Protein AF-0000000076641136 (afdb_homodimer)

Nearest PDB structures (foldseek):
  7by2-assembly1_B-2  TM=8.892E-01  e=2.684E-08  Klebsiella pneumoniae
  3zvk-assembly1_D  TM=8.674E-01  e=1.032E-07  Rickettsia felis
  5sv2-assembly1_A-2  TM=7.749E-01  e=9.131E-07  Mycobacterium tuberculosis H37Rv
  2fe1-assembly1_A-2  TM=7.817E-01  e=3.510E-06  Pyrobaculum aerophilum str. IM2
  5h4g-assembly1_B  TM=7.594E-01  e=4.563E-05  Pyrococcus horikoshii OT3

Foldseek 3Di:
DAAEAEEALQLVVCVLVPPPVSVVVCPSYAYEYEVLSVCVLLVDPPQDPVNNVVSVVVVVRHHYDYQDPQLVVQLVVQVVVAVDDSSVSSSQSVQQVVVHEYEHQDCSCVPGPRGRYDHDDD/DAAEEEEALQLVVCVLVPPPVSVVVCPSYAYEYEVLSVCVLQVDPPQDPVNNVVSVVVVVSHHYDYQDPQLVVQLVVQVVVAVDDSSVSSSQSSQQVVVHEYEHQDCSCVPGPRGRYHHDDD

pLDDT: mean 95.2, std 6.67, range [52.09, 98.94]

Organism: NCBI:txid1194090

Radius of gyration: 18.69 Å; Cα contacts (8 Å, |Δi|>4): 415; chains: 2; bounding box: 28×61×46 Å

Sequence (244 aa):
MSGNILADTSLLVNFFNGVEIANKVMEGQHIWVSCITEIELLSYSNLSEDEEKLIQSFLDKCSIVELSPAIRKVAIDIRKTQNLKVPDSIIAATSEHIGFPLVTMDSDFEKLPDIDLILLEYMSGNILADTSLLVNFFNGVEIANKVMEGQHIWVSCITEIELLSYSNLSEDEEKLIQSFLDKCSIVELSPAIRKVAIDIRKTQNLKVPDSIIAATSEHIGFPLVTMDSDFEKLPDIDLILLEY

InterPro domains:
  IPR002716 PIN domain [PF01850] (5-113)
  IPR029060 PIN-like domain superfamily [SSF88723] (3-120)
  IPR050556 Type II toxin-antitoxin system RNase [PTHR33653] (5-119)

Secondary structure (DSSP, 8-state):
--EEEEEPHHHHHHHHTT-HHHHHHHTTEEEEEEHHHHHHHHT-TT--HHHHHHHHHHHTTSEEEP--HHHHHHHHHHHHHS---HHHHHHHHHHHHHT--EEES-GGGGG-TTS-EEEPP-/--EEEEEPHHHHHHHHTT-HHHHHHHTTEEEEEEHHHHHHHHT-TT--HHHHHHHHHHHTTSEEEP--HHHHHHHHHHHHHS---HHHHHHHHHHHHHT--EEES-GGGGG-TTS-EEEPP-

Solvent-accessible surface area (backbone atoms only — not comparable to full-atom values): 13296 Å² total; per-residue (Å²): 128,75,42,63,32,27,48,35,54,57,28,52,54,36,34,77,70,63,37,62,71,44,47,58,72,46,59,69,39,47,48,28,31,38,50,63,37,51,38,56,65,71,16,45,71,85,61,46,74,68,53,48,50,51,51,48,56,53,54,71,74,35,48,71,42,74,80,40,74,70,31,45,54,44,14,23,57,45,26,46,76,35,100,53,54,70,69,58,21,42,47,52,19,44,21,48,70,75,69,29,37,32,34,29,55,55,76,84,58,72,80,54,79,88,47,56,72,46,77,51,90,129,129,75,43,61,34,27,48,35,54,56,29,51,54,36,35,78,69,63,38,62,70,43,47,58,72,47,58,72,39,47,47,28,31,38,50,63,38,51,38,55,66,71,16,44,71,84,61,46,72,66,54,47,50,51,52,48,57,52,53,71,73,36,49,72,42,74,80,40,74,71,32,46,53,45,14,23,55,45,28,47,78,35,101,52,54,70,69,57,20,42,47,52,18,44,21,47,69,75,67,32,36,33,33,31,53,56,76,84,59,71,78,53,80,88,46,56,70,44,78,50,89,129

Structure (mmCIF, N/CA/C/O backbone):
data_AF-0000000076641136-model_v1
#
loop_
_entity.id
_entity.type
_entity.pdbx_description
1 polymer 'PIN domain-containing protein'
#
loop_
_atom_site.group_PDB
_atom_site.id
_atom_site.type_symbol
_atom_site.label_atom_id
_atom_site.label_alt_id
_atom_site.label_comp_id
_atom_site.label_asym_id
_atom_site.label_entity_id
_atom_site.label_seq_id
_atom_site.pdbx_PDB_ins_code
_atom_site.Cartn_x
_atom_site.Cartn_y
_atom_site.Cartn_z
_atom_site.occupancy
_atom_site.B_iso_or_equiv
_atom_site.auth_seq_id
_atom_site.auth_comp_id
_atom_site.auth_asym_id
_atom_site.auth_atom_id
_atom_site.pdbx_PDB_model_num
ATOM 1 N N . MET A 1 1 ? -10.617 -30.375 -8.273 1 52.53 1 MET A N 1
ATOM 2 C CA . MET A 1 1 ? -11.57 -29.297 -8.023 1 52.53 1 MET A CA 1
ATOM 3 C C . MET A 1 1 ? -10.875 -27.938 -8.039 1 52.53 1 MET A C 1
ATOM 5 O O . MET A 1 1 ? -9.773 -27.797 -7.5 1 52.53 1 MET A O 1
ATOM 9 N N . SER A 1 2 ? -11.281 -27.078 -8.922 1 71.12 2 SER A N 1
ATOM 10 C CA . SER A 1 2 ? -10.68 -25.766 -9.141 1 71.12 2 SER A CA 1
ATOM 11 C C . SER A 1 2 ? -10.805 -24.891 -7.898 1 71.12 2 SER A C 1
ATOM 13 O O . SER A 1 2 ? -11.859 -24.859 -7.266 1 71.12 2 SER A O 1
ATOM 15 N N . GLY A 1 3 ? -9.625 -24.75 -7.258 1 94.38 3 GLY A N 1
ATOM 16 C CA . GLY A 1 3 ? -9.641 -23.938 -6.047 1 94.38 3 GLY A CA 1
ATOM 17 C C . GLY A 1 3 ? -9.305 -22.484 -6.297 1 94.38 3 GLY A C 1
ATOM 18 O O . GLY A 1 3 ? -9.266 -22.031 -7.445 1 94.38 3 GLY A O 1
ATOM 19 N N . ASN A 1 4 ? -9.57 -21.688 -5.34 1 98.31 4 ASN A N 1
ATOM 20 C CA . ASN A 1 4 ? -9.203 -20.266 -5.328 1 98.31 4 ASN A CA 1
ATOM 21 C C . ASN A 1 4 ? -8.031 -20 -4.387 1 98.31 4 ASN A C 1
ATOM 23 O O . ASN A 1 4 ? -8 -20.516 -3.268 1 98.31 4 ASN A O 1
ATOM 27 N N . ILE A 1 5 ? -7.082 -19.234 -4.879 1 98.62 5 ILE A N 1
ATOM 28 C CA . ILE A 1 5 ? -6 -18.812 -3.996 1 98.62 5 ILE A CA 1
ATOM 29 C C . ILE A 1 5 ? -5.699 -17.328 -4.215 1 98.62 5 ILE A C 1
ATOM 31 O O . ILE A 1 5 ? -5.922 -16.812 -5.305 1 98.62 5 ILE A O 1
ATOM 35 N N . LEU A 1 6 ? -5.309 -16.703 -3.189 1 98.75 6 LEU A N 1
ATOM 36 C CA . LEU A 1 6 ? -4.699 -15.383 -3.316 1 98.75 6 LEU A CA 1
ATOM 37 C C . LEU A 1 6 ? -3.182 -15.492 -3.406 1 98.75 6 LEU A C 1
ATOM 39 O O . LEU A 1 6 ? -2.533 -15.969 -2.473 1 98.75 6 LEU A O 1
ATOM 43 N N . ALA A 1 7 ? -2.658 -15.07 -4.535 1 98.81 7 ALA A N 1
ATOM 44 C CA . ALA A 1 7 ? -1.221 -15.172 -4.77 1 98.81 7 ALA A CA 1
ATOM 45 C C . ALA A 1 7 ? -0.498 -13.906 -4.328 1 98.81 7 ALA A C 1
ATOM 47 O O . ALA A 1 7 ? -0.857 -12.805 -4.746 1 98.81 7 ALA A O 1
ATOM 48 N N . ASP A 1 8 ? 0.485 -14.086 -3.473 1 97.88 8 ASP A N 1
ATOM 49 C CA . ASP A 1 8 ? 1.325 -12.969 -3.066 1 97.88 8 ASP A CA 1
ATOM 50 C C . ASP A 1 8 ? 2.432 -12.711 -4.086 1 97.88 8 ASP A C 1
ATOM 52 O O . ASP A 1 8 ? 2.594 -13.477 -5.039 1 97.88 8 ASP A O 1
ATOM 56 N N . THR A 1 9 ? 3.111 -11.641 -3.883 1 98.25 9 THR A N 1
ATOM 57 C CA . THR A 1 9 ? 4.117 -11.227 -4.855 1 98.25 9 THR A CA 1
ATOM 58 C C . THR A 1 9 ? 5.238 -12.25 -4.949 1 98.25 9 THR A C 1
ATOM 60 O O . THR A 1 9 ? 5.672 -12.609 -6.047 1 98.25 9 THR A O 1
ATOM 63 N N . SER A 1 10 ? 5.684 -12.773 -3.811 1 97.75 10 SER A N 1
ATOM 64 C CA . SER A 1 10 ? 6.785 -13.727 -3.799 1 97.75 10 SER A CA 1
ATOM 65 C C . SER A 1 10 ? 6.445 -14.977 -4.602 1 97.75 10 SER A C 1
ATOM 67 O O . SER A 1 10 ? 7.297 -15.523 -5.309 1 97.75 10 SER A O 1
ATOM 69 N N . LEU A 1 11 ? 5.238 -15.422 -4.5 1 98.5 11 LEU A N 1
ATOM 70 C CA . LEU A 1 11 ? 4.812 -16.578 -5.277 1 98.5 11 LEU A CA 1
ATOM 71 C C . LEU A 1 11 ? 4.871 -16.281 -6.773 1 98.5 11 LEU A C 1
ATOM 73 O O . LEU A 1 11 ? 5.406 -17.078 -7.547 1 98.5 11 LEU A O 1
ATOM 77 N N . LEU A 1 12 ? 4.336 -15.18 -7.176 1 98.62 12 LEU A N 1
ATOM 78 C CA . LEU A 1 12 ? 4.203 -14.859 -8.594 1 98.62 12 LEU A CA 1
ATOM 79 C C . LEU A 1 12 ? 5.566 -14.586 -9.219 1 98.62 12 LEU A C 1
ATOM 81 O O . LEU A 1 12 ? 5.805 -14.938 -10.375 1 98.62 12 LEU A O 1
ATOM 85 N N . VAL A 1 13 ? 6.445 -13.93 -8.508 1 97.31 13 VAL A N 1
ATOM 86 C CA . VAL A 1 13 ? 7.805 -13.703 -8.992 1 97.31 13 VAL A CA 1
ATOM 87 C C . VAL A 1 13 ? 8.484 -15.047 -9.266 1 97.31 13 VAL A C 1
ATOM 89 O O . VAL A 1 13 ? 9.078 -15.242 -10.328 1 97.31 13 VAL A O 1
ATOM 92 N N . ASN A 1 14 ? 8.359 -15.93 -8.305 1 97.69 14 ASN A N 1
ATOM 93 C CA . ASN A 1 14 ? 8.969 -17.25 -8.477 1 97.69 14 ASN A CA 1
ATOM 94 C C . ASN A 1 14 ? 8.281 -18.031 -9.586 1 97.69 14 ASN A C 1
ATOM 96 O O . ASN A 1 14 ? 8.938 -18.812 -10.297 1 97.69 14 ASN A O 1
ATOM 100 N N . PHE A 1 15 ? 7.004 -17.875 -9.719 1 98.12 15 PHE A N 1
ATOM 101 C CA . PHE A 1 15 ? 6.273 -18.484 -10.828 1 98.12 15 PHE A CA 1
ATOM 102 C C . PHE A 1 15 ? 6.848 -18.031 -12.164 1 98.12 15 PHE A C 1
ATOM 104 O O . PHE A 1 15 ? 7.168 -18.859 -13.023 1 98.12 15 PHE A O 1
ATOM 111 N N . PHE A 1 16 ? 7.066 -16.734 -12.375 1 97.19 16 PHE A N 1
ATOM 112 C CA . PHE A 1 16 ? 7.574 -16.188 -13.625 1 97.19 16 PHE A CA 1
ATOM 113 C C . PHE A 1 16 ? 9.023 -16.594 -13.852 1 97.19 16 PHE A C 1
ATOM 115 O O . PHE A 1 16 ? 9.484 -16.672 -14.984 1 97.19 16 PHE A O 1
ATOM 122 N N . ASN A 1 17 ? 9.711 -16.906 -12.734 1 95.75 17 ASN A N 1
ATOM 123 C CA . ASN A 1 17 ? 11.102 -17.344 -12.836 1 95.75 17 ASN A CA 1
ATOM 124 C C . ASN A 1 17 ? 11.195 -18.844 -13.062 1 95.75 17 ASN A C 1
ATOM 126 O O . ASN A 1 17 ? 12.297 -19.406 -13.109 1 95.75 17 ASN A O 1
ATOM 130 N N . GLY A 1 18 ? 10.102 -19.531 -13.047 1 96.31 18 GLY A N 1
ATOM 131 C CA . GLY A 1 18 ? 10.078 -20.938 -13.422 1 96.31 18 GLY A CA 1
ATOM 132 C C . GLY A 1 18 ? 10.312 -21.875 -12.258 1 96.31 18 GLY A C 1
ATOM 133 O O . GLY A 1 18 ? 10.695 -23.031 -12.445 1 96.31 18 GLY A O 1
ATOM 134 N N . VAL A 1 19 ? 10.086 -21.344 -11.102 1 97.31 19 VAL A N 1
ATOM 135 C CA . VAL A 1 19 ? 10.273 -22.203 -9.938 1 97.31 19 VAL A CA 1
ATOM 136 C C . VAL A 1 19 ? 9.172 -23.25 -9.891 1 97.31 19 VAL A C 1
ATOM 138 O O . VAL A 1 19 ? 7.984 -22.922 -9.859 1 97.31 19 VAL A O 1
ATOM 141 N N . GLU A 1 20 ? 9.516 -24.484 -9.742 1 97.38 20 GLU A N 1
ATOM 142 C CA . GLU A 1 20 ? 8.602 -25.609 -9.93 1 97.38 20 GLU A CA 1
ATOM 143 C C . GLU A 1 20 ? 7.5 -25.609 -8.875 1 97.38 20 GLU A C 1
ATOM 145 O O . GLU A 1 20 ? 6.328 -25.812 -9.203 1 97.38 20 GLU A O 1
ATOM 150 N N . ILE A 1 21 ? 7.863 -25.406 -7.648 1 97.88 21 ILE A N 1
ATOM 151 C CA . ILE A 1 21 ? 6.879 -25.484 -6.574 1 97.88 21 ILE A CA 1
ATOM 152 C C . ILE A 1 21 ? 5.844 -24.375 -6.738 1 97.88 21 ILE A C 1
ATOM 154 O O . ILE A 1 21 ? 4.672 -24.562 -6.402 1 97.88 21 ILE A O 1
ATOM 158 N N . ALA A 1 22 ? 6.219 -23.203 -7.238 1 98.12 22 ALA A N 1
ATOM 159 C CA . ALA A 1 22 ? 5.285 -22.109 -7.512 1 98.12 22 ALA A CA 1
ATOM 160 C C . ALA A 1 22 ? 4.309 -22.484 -8.617 1 98.12 22 ALA A C 1
ATOM 162 O O . ALA A 1 22 ? 3.107 -22.234 -8.516 1 98.12 22 ALA A O 1
ATOM 163 N N . ASN A 1 23 ? 4.832 -23.141 -9.656 1 97.25 23 ASN A N 1
ATOM 164 C CA . ASN A 1 23 ? 3.986 -23.594 -10.75 1 97.25 23 ASN A CA 1
ATOM 165 C C . ASN A 1 23 ? 2.971 -24.641 -10.289 1 97.25 23 ASN A C 1
ATOM 167 O O . ASN A 1 23 ? 1.787 -24.547 -10.625 1 97.25 23 ASN A O 1
ATOM 171 N N . LYS A 1 24 ? 3.439 -25.516 -9.516 1 97.19 24 LYS A N 1
ATOM 172 C CA . LYS A 1 24 ? 2.625 -26.656 -9.086 1 97.19 24 LYS A CA 1
ATOM 173 C C . LYS A 1 24 ? 1.45 -26.188 -8.227 1 97.19 24 LYS A C 1
ATOM 175 O O . LYS A 1 24 ? 0.32 -26.641 -8.422 1 97.19 24 LYS A O 1
ATOM 180 N N . VAL A 1 25 ? 1.703 -25.266 -7.312 1 97.38 25 VAL A N 1
ATOM 181 C CA . VAL A 1 25 ? 0.669 -24.859 -6.367 1 97.38 25 VAL A CA 1
ATOM 182 C C . VAL A 1 25 ? -0.415 -24.062 -7.09 1 97.38 25 VAL A C 1
ATOM 184 O O . VAL A 1 25 ? -1.56 -24.016 -6.637 1 97.38 25 VAL A O 1
ATOM 187 N N . MET A 1 26 ? -0.064 -23.516 -8.188 1 97.31 26 MET A N 1
ATOM 188 C CA . MET A 1 26 ? -1.008 -22.672 -8.906 1 97.31 26 MET A CA 1
ATOM 189 C C . MET A 1 26 ? -1.795 -23.469 -9.93 1 97.31 26 MET A C 1
ATOM 191 O O . MET A 1 26 ? -2.812 -23 -10.445 1 97.31 26 MET A O 1
ATOM 195 N N . GLU A 1 27 ? -1.29 -24.609 -10.266 1 96.62 27 GLU A N 1
ATOM 196 C CA . GLU A 1 27 ? -1.929 -25.422 -11.289 1 96.62 27 GLU A CA 1
ATOM 197 C C . GLU A 1 27 ? -3.381 -25.734 -10.93 1 96.62 27 GLU A C 1
ATOM 199 O O . GLU A 1 27 ? -3.666 -26.188 -9.82 1 96.62 27 GLU A O 1
ATOM 204 N N . GLY A 1 28 ? -4.266 -25.375 -11.82 1 96.5 28 GLY A N 1
ATOM 205 C CA . GLY A 1 28 ? -5.676 -25.703 -11.648 1 96.5 28 GLY A CA 1
ATOM 206 C C . GLY A 1 28 ? -6.398 -24.734 -10.727 1 96.5 28 GLY A C 1
ATOM 207 O O . GLY A 1 28 ? -7.598 -24.875 -10.484 1 96.5 28 GLY A O 1
ATOM 208 N N . GLN A 1 29 ? -5.727 -23.766 -10.195 1 98.06 29 GLN A N 1
ATOM 209 C CA . GLN A 1 29 ? -6.34 -22.797 -9.289 1 98.06 29 GLN A CA 1
ATOM 210 C C . GLN A 1 29 ? -6.773 -21.547 -10.039 1 98.06 29 GLN A C 1
ATOM 212 O O . GLN A 1 29 ? -6.141 -21.156 -11.023 1 98.06 29 GLN A O 1
ATOM 217 N N . HIS A 1 30 ? -7.891 -21.016 -9.664 1 98.44 30 HIS A N 1
ATOM 218 C CA . HIS A 1 30 ? -8.133 -19.625 -10.031 1 98.44 30 HIS A CA 1
ATOM 219 C C . HIS A 1 30 ? -7.336 -18.672 -9.141 1 98.44 30 HIS A C 1
ATOM 221 O O . HIS A 1 30 ? -7.371 -18.797 -7.914 1 98.44 30 HIS A O 1
ATOM 227 N N . ILE A 1 31 ? -6.676 -17.781 -9.758 1 98.81 31 ILE A N 1
ATOM 228 C CA . ILE A 1 31 ? -5.715 -16.953 -9.039 1 98.81 31 ILE A CA 1
ATOM 229 C C . ILE A 1 31 ? -6.324 -15.578 -8.773 1 98.81 31 ILE A C 1
ATOM 231 O O . ILE A 1 31 ? -6.77 -14.898 -9.695 1 98.81 31 ILE A O 1
ATOM 235 N N . TRP A 1 32 ? -6.359 -15.227 -7.535 1 98.88 32 TRP A N 1
ATOM 236 C CA . TRP A 1 32 ? -6.695 -13.875 -7.086 1 98.88 32 TRP A CA 1
ATOM 237 C C . TRP A 1 32 ? -5.438 -13.102 -6.703 1 98.88 32 TRP A C 1
ATOM 239 O O . TRP A 1 32 ? -4.477 -13.68 -6.191 1 98.88 32 TRP A O 1
ATOM 249 N N . VAL A 1 33 ? -5.477 -11.828 -6.984 1 98.88 33 VAL A N 1
ATOM 250 C CA . VAL A 1 33 ? -4.332 -10.961 -6.73 1 98.88 33 VAL A CA 1
ATOM 251 C C . VAL A 1 33 ? -4.805 -9.641 -6.125 1 98.88 33 VAL A C 1
ATOM 253 O O . VAL A 1 33 ? -5.77 -9.039 -6.602 1 98.88 33 VAL A O 1
ATOM 256 N N . SER A 1 34 ? -4.184 -9.25 -5.012 1 98.88 34 SER A N 1
ATOM 257 C CA . SER A 1 34 ? -4.43 -7.902 -4.496 1 98.88 34 SER A CA 1
ATOM 258 C C . SER A 1 34 ? -3.988 -6.84 -5.496 1 98.88 34 SER A C 1
ATOM 260 O O . SER A 1 34 ? -2.98 -7.008 -6.184 1 98.88 34 SER A O 1
ATOM 262 N N . CYS A 1 35 ? -4.668 -5.715 -5.527 1 98.88 35 CYS A N 1
ATOM 263 C CA . CYS A 1 35 ? -4.203 -4.617 -6.367 1 98.88 35 CYS A CA 1
ATOM 264 C C . CYS A 1 35 ? -2.811 -4.16 -5.953 1 98.88 35 CYS A C 1
ATOM 266 O O . CYS A 1 35 ? -2.047 -3.654 -6.777 1 98.88 35 CYS A O 1
ATOM 268 N N . ILE A 1 36 ? -2.447 -4.418 -4.719 1 98.94 36 ILE A N 1
ATOM 269 C CA . ILE A 1 36 ? -1.111 -4.105 -4.223 1 98.94 36 ILE A CA 1
ATOM 270 C C . ILE A 1 36 ? -0.083 -5.004 -4.91 1 98.94 36 ILE A C 1
ATOM 272 O O . ILE A 1 36 ? 0.98 -4.535 -5.324 1 98.94 36 ILE A O 1
ATOM 276 N N . THR A 1 37 ? -0.386 -6.273 -5.055 1 98.81 37 THR A N 1
ATOM 277 C CA . THR A 1 37 ? 0.489 -7.219 -5.742 1 98.81 37 THR A CA 1
ATOM 278 C C . THR A 1 37 ? 0.668 -6.82 -7.203 1 98.81 37 THR A C 1
ATOM 280 O O . THR A 1 37 ? 1.767 -6.934 -7.754 1 98.81 37 THR A O 1
ATOM 283 N N . GLU A 1 38 ? -0.412 -6.367 -7.797 1 98.69 38 GLU A N 1
ATOM 284 C CA . GLU A 1 38 ? -0.321 -5.867 -9.164 1 98.69 38 GLU A CA 1
ATOM 285 C C . GLU A 1 38 ? 0.681 -4.719 -9.266 1 98.69 38 GLU A C 1
ATOM 287 O O . GLU A 1 38 ? 1.528 -4.703 -10.164 1 98.69 38 GLU A O 1
ATOM 292 N N . ILE A 1 39 ? 0.545 -3.748 -8.344 1 98.69 39 ILE A N 1
ATOM 293 C CA . ILE A 1 39 ? 1.466 -2.617 -8.336 1 98.69 39 ILE A CA 1
ATOM 294 C C . ILE A 1 39 ? 2.902 -3.123 -8.219 1 98.69 39 ILE A C 1
ATOM 296 O O . ILE A 1 39 ? 3.777 -2.693 -8.977 1 98.69 39 ILE A O 1
ATOM 300 N N . GLU A 1 40 ? 3.133 -4.027 -7.324 1 98.31 40 GLU A N 1
ATOM 301 C CA . GLU A 1 40 ? 4.469 -4.559 -7.074 1 98.31 40 GLU A CA 1
ATOM 302 C C . GLU A 1 40 ? 5.031 -5.25 -8.312 1 98.31 40 GLU A C 1
ATOM 304 O O . GLU A 1 40 ? 6.172 -4.992 -8.711 1 98.31 40 GLU A O 1
ATOM 309 N N . LEU A 1 41 ? 4.281 -6.043 -8.953 1 98.25 41 LEU A N 1
ATOM 310 C CA . LEU A 1 41 ? 4.738 -6.836 -10.086 1 98.25 41 LEU A CA 1
ATOM 311 C C . LEU A 1 41 ? 5.07 -5.938 -11.273 1 98.25 41 LEU A C 1
ATOM 313 O O . LEU A 1 41 ? 6.098 -6.133 -11.938 1 98.25 41 LEU A O 1
ATOM 317 N N . LEU A 1 42 ? 4.219 -4.977 -11.492 1 97.94 42 LEU A N 1
ATOM 318 C CA . LEU A 1 42 ? 4.352 -4.176 -12.703 1 97.94 42 LEU A CA 1
ATOM 319 C C . LEU A 1 42 ? 5.34 -3.033 -12.492 1 97.94 42 LEU A C 1
ATOM 321 O O . LEU A 1 42 ? 5.73 -2.361 -13.453 1 97.94 42 LEU A O 1
ATOM 325 N N . SER A 1 43 ? 5.758 -2.844 -11.242 1 96.94 43 SER A N 1
ATOM 326 C CA . SER A 1 43 ? 6.652 -1.717 -11 1 96.94 43 SER A CA 1
ATOM 327 C C . SER A 1 43 ? 8.094 -2.18 -10.859 1 96.94 43 SER A C 1
ATOM 329 O O . SER A 1 43 ? 8.984 -1.379 -10.555 1 96.94 43 SER A O 1
ATOM 331 N N . TYR A 1 44 ? 8.391 -3.455 -10.961 1 93.25 44 TYR A N 1
ATOM 332 C CA . TYR A 1 44 ? 9.773 -3.916 -10.898 1 93.25 44 TYR A CA 1
ATOM 333 C C . TYR A 1 44 ? 10.656 -3.115 -11.844 1 93.25 44 TYR A C 1
ATOM 335 O O . TYR A 1 44 ? 10.297 -2.889 -13.008 1 93.25 44 TYR A O 1
ATOM 343 N N . SER A 1 45 ? 11.75 -2.84 -11.219 1 85.25 45 SER A N 1
ATOM 344 C CA . SER A 1 45 ? 12.688 -2.055 -12.016 1 85.25 45 SER A CA 1
ATOM 345 C C . SER A 1 45 ? 13.305 -2.893 -13.125 1 85.25 45 SER A C 1
ATOM 347 O O . SER A 1 45 ? 13.539 -4.094 -12.953 1 85.25 45 SER A O 1
ATOM 349 N N . ASN A 1 46 ? 13.398 -2.42 -14.328 1 85.94 46 ASN A N 1
ATOM 350 C CA . ASN A 1 46 ? 14.141 -3.012 -15.43 1 85.94 46 ASN A CA 1
ATOM 351 C C . ASN A 1 46 ? 13.336 -4.094 -16.141 1 85.94 46 ASN A C 1
ATOM 353 O O . ASN A 1 46 ? 13.906 -5.004 -16.75 1 85.94 46 ASN A O 1
ATOM 357 N N . LEU A 1 47 ? 12.078 -4.164 -15.812 1 92.62 47 LEU A N 1
ATOM 358 C CA . LEU A 1 47 ? 11.258 -5.059 -16.625 1 92.62 47 LEU A CA 1
ATOM 359 C C . LEU A 1 47 ? 11.398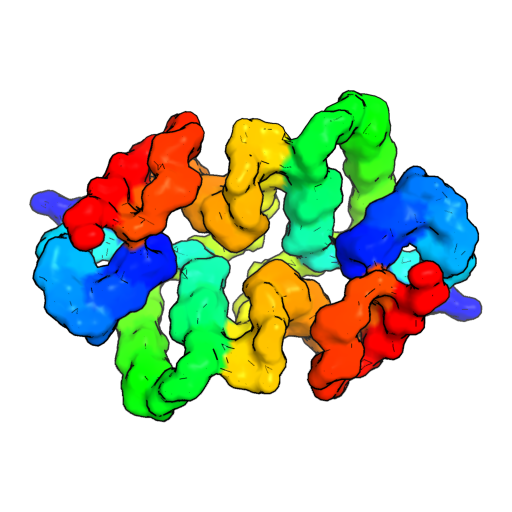 -4.738 -18.109 1 92.62 47 LEU A C 1
ATOM 361 O O . LEU A 1 47 ? 11.234 -3.588 -18.516 1 92.62 47 LEU A O 1
ATOM 365 N N . SER A 1 48 ? 11.75 -5.762 -18.844 1 95.25 48 SER A N 1
ATOM 366 C CA . SER A 1 48 ? 11.688 -5.57 -20.297 1 95.25 48 SER A CA 1
ATOM 367 C C . SER A 1 48 ? 10.242 -5.426 -20.766 1 95.25 48 SER A C 1
ATOM 369 O O . SER A 1 48 ? 9.305 -5.777 -20.047 1 95.25 48 SER A O 1
ATOM 371 N N . GLU A 1 49 ? 10.125 -4.824 -21.953 1 95.5 49 GLU A N 1
ATOM 372 C CA . GLU A 1 49 ? 8.781 -4.711 -22.531 1 95.5 49 GLU A CA 1
ATOM 373 C C . GLU A 1 49 ? 8.102 -6.074 -22.609 1 95.5 49 GLU A C 1
ATOM 375 O O . GLU A 1 49 ? 6.906 -6.195 -22.328 1 95.5 49 GLU A O 1
ATOM 380 N N . ASP A 1 50 ? 8.852 -7.07 -22.938 1 96.88 50 ASP A N 1
ATOM 381 C CA . ASP A 1 50 ? 8.312 -8.422 -23.078 1 96.88 50 ASP A CA 1
ATOM 382 C C . ASP A 1 50 ? 7.898 -8.984 -21.719 1 96.88 50 ASP A C 1
ATOM 384 O O . ASP A 1 50 ? 6.859 -9.633 -21.594 1 96.88 50 ASP A O 1
ATOM 388 N N . GLU A 1 51 ? 8.68 -8.766 -20.734 1 96.88 51 GLU A N 1
ATOM 389 C CA . GLU A 1 51 ? 8.352 -9.211 -19.391 1 96.88 51 GLU A CA 1
ATOM 390 C C . GLU A 1 51 ? 7.09 -8.523 -18.875 1 96.88 51 GLU A C 1
ATOM 392 O O . GLU A 1 51 ? 6.238 -9.156 -18.25 1 96.88 51 GLU A O 1
ATOM 397 N N . GLU A 1 52 ? 7.043 -7.246 -19.094 1 97.12 52 GLU A N 1
ATOM 398 C CA . GLU A 1 52 ? 5.867 -6.492 -18.672 1 97.12 52 GLU A CA 1
ATOM 399 C C . GLU A 1 52 ? 4.602 -7.023 -19.344 1 97.12 52 GLU A C 1
ATOM 401 O O . GLU A 1 52 ? 3.562 -7.168 -18.703 1 97.12 52 GLU A O 1
ATOM 406 N N . LYS A 1 53 ? 4.711 -7.281 -20.625 1 97.56 53 LYS A N 1
ATOM 407 C CA . LYS A 1 53 ? 3.572 -7.82 -21.359 1 97.56 53 LYS A CA 1
ATOM 408 C C . LYS A 1 53 ? 3.162 -9.188 -20.812 1 97.56 53 LYS A C 1
ATOM 410 O O . LYS A 1 53 ? 1.971 -9.492 -20.719 1 97.56 53 LYS A O 1
ATOM 415 N N . LEU A 1 54 ? 4.133 -9.969 -20.516 1 97.62 54 LEU A N 1
ATOM 416 C CA . LEU A 1 54 ? 3.867 -11.289 -19.938 1 97.62 54 LEU A CA 1
ATOM 417 C C . LEU A 1 54 ? 3.127 -11.172 -18.609 1 97.62 54 LEU A C 1
ATOM 419 O O . LEU A 1 54 ? 2.135 -11.867 -18.391 1 97.62 54 LEU A O 1
ATOM 423 N N . ILE A 1 55 ? 3.605 -10.312 -17.766 1 98.38 55 ILE A N 1
ATOM 424 C CA . ILE A 1 55 ? 2.988 -10.102 -16.469 1 98.38 55 ILE A CA 1
ATOM 425 C C . ILE A 1 55 ? 1.569 -9.57 -16.641 1 98.38 55 ILE A C 1
ATOM 427 O O . ILE A 1 55 ? 0.631 -10.055 -16.016 1 98.38 55 ILE A O 1
ATOM 431 N N . GLN A 1 56 ? 1.422 -8.625 -17.547 1 98.12 56 GLN A N 1
ATOM 432 C CA . GLN A 1 56 ? 0.107 -8.047 -17.797 1 98.12 56 GLN A CA 1
ATOM 433 C C . GLN A 1 56 ? -0.872 -9.094 -18.297 1 98.12 56 GLN A C 1
ATOM 435 O O . GLN A 1 56 ? -2.02 -9.156 -17.859 1 98.12 56 GLN A O 1
ATOM 440 N N . SER A 1 57 ? -0.43 -9.906 -19.219 1 98.5 57 SER A N 1
ATOM 441 C CA . SER A 1 57 ? -1.275 -10.961 -19.766 1 98.5 57 SER A CA 1
ATOM 442 C C . SER A 1 57 ? -1.717 -11.945 -18.688 1 98.5 57 SER A C 1
ATOM 444 O O . SER A 1 57 ? -2.861 -12.398 -18.688 1 98.5 57 SER A O 1
ATOM 446 N N . PHE A 1 58 ? -0.793 -12.266 -17.844 1 98.69 58 PHE A N 1
ATOM 447 C CA . PHE A 1 58 ? -1.11 -13.148 -16.719 1 98.69 58 PHE A CA 1
ATOM 448 C C . PHE A 1 58 ? -2.139 -12.508 -15.797 1 98.69 58 PHE A C 1
ATOM 450 O O . PHE A 1 58 ? -3.125 -13.148 -15.422 1 98.69 58 PHE A O 1
ATOM 457 N N . LEU A 1 59 ? -1.958 -11.234 -15.445 1 98.69 59 LEU A N 1
ATOM 458 C CA . LEU A 1 59 ? -2.844 -10.508 -14.547 1 98.69 59 LEU A CA 1
ATOM 459 C C . LEU A 1 59 ? -4.238 -10.375 -15.141 1 98.69 59 LEU A C 1
ATOM 461 O O . LEU A 1 59 ? -5.234 -10.383 -14.414 1 98.69 59 LEU A O 1
ATOM 465 N N . ASP A 1 60 ? -4.301 -10.273 -16.484 1 98.38 60 ASP A N 1
ATOM 466 C CA . ASP A 1 60 ? -5.582 -10.164 -17.172 1 98.38 60 ASP A CA 1
ATOM 467 C C . ASP A 1 60 ? -6.441 -11.398 -16.953 1 98.38 60 ASP A C 1
ATOM 469 O O . ASP A 1 60 ? -7.664 -11.352 -17.109 1 98.38 60 ASP A O 1
ATOM 473 N N . LYS A 1 61 ? -5.824 -12.5 -16.578 1 98.19 61 LYS A N 1
ATOM 474 C CA . LYS A 1 61 ? -6.531 -13.758 -16.359 1 98.19 61 LYS A CA 1
ATOM 475 C C . LYS A 1 61 ? -6.859 -13.945 -14.875 1 98.19 61 LYS A C 1
ATOM 477 O O . LYS A 1 61 ? -7.566 -14.883 -14.508 1 98.19 61 LYS A O 1
ATOM 482 N N . CYS A 1 62 ? -6.312 -13.141 -14.062 1 98.75 62 CYS A N 1
ATOM 483 C CA . CYS A 1 62 ? -6.539 -13.203 -12.625 1 98.75 62 CYS A CA 1
ATOM 484 C C . CYS A 1 62 ? -7.73 -12.344 -12.227 1 98.75 62 CYS A C 1
ATOM 486 O O . CYS A 1 62 ? -8.219 -11.539 -13.023 1 98.75 62 CYS A O 1
ATOM 488 N N . SER A 1 63 ? -8.234 -12.578 -11.078 1 98.81 63 SER A N 1
ATOM 489 C CA . SER A 1 63 ? -9.156 -11.648 -10.438 1 98.81 63 SER A CA 1
ATOM 490 C C . SER A 1 63 ? -8.414 -10.688 -9.516 1 98.81 63 SER A C 1
ATOM 492 O O . SER A 1 63 ? -7.844 -11.102 -8.5 1 98.81 63 SER A O 1
ATOM 494 N N . ILE A 1 64 ? -8.445 -9.453 -9.82 1 98.81 64 ILE A N 1
ATOM 495 C CA . ILE A 1 64 ? -7.773 -8.438 -9.008 1 98.81 64 ILE A CA 1
ATOM 496 C C . ILE A 1 64 ? -8.719 -7.941 -7.914 1 98.81 64 ILE A C 1
ATOM 498 O O . ILE A 1 64 ? -9.859 -7.582 -8.188 1 98.81 64 ILE A O 1
ATOM 502 N N . VAL A 1 65 ? -8.328 -7.941 -6.719 1 98.81 65 VAL A N 1
ATOM 503 C CA . VAL A 1 65 ? -9.125 -7.461 -5.598 1 98.81 65 VAL A CA 1
ATOM 504 C C . VAL A 1 65 ? -8.711 -6.035 -5.242 1 98.81 65 VAL A C 1
ATOM 506 O O . VAL A 1 65 ? -7.555 -5.789 -4.891 1 98.81 65 VAL A O 1
ATOM 509 N N . GLU A 1 66 ? -9.672 -5.16 -5.301 1 98.81 66 GLU A N 1
ATOM 510 C CA . GLU A 1 66 ? -9.422 -3.756 -4.98 1 98.81 66 GLU A CA 1
ATOM 511 C C . GLU A 1 66 ? -9.367 -3.533 -3.473 1 98.81 66 GLU A C 1
ATOM 513 O O . GLU A 1 66 ? -9.945 -4.305 -2.703 1 98.81 66 GLU A O 1
ATOM 518 N N . LEU A 1 67 ? -8.633 -2.504 -3.068 1 98.81 67 LEU A N 1
ATOM 519 C CA . LEU A 1 67 ? -8.57 -2.127 -1.661 1 98.81 67 LEU A CA 1
ATOM 520 C C . LEU A 1 67 ? -9.859 -1.443 -1.221 1 98.81 67 LEU A C 1
ATOM 522 O O . LEU A 1 67 ? -9.992 -0.224 -1.341 1 98.81 67 LEU A O 1
ATOM 526 N N . SER A 1 68 ? -10.758 -2.188 -0.708 1 98.38 68 SER A N 1
ATOM 527 C CA . SER A 1 68 ? -12.031 -1.664 -0.219 1 98.38 68 SER A CA 1
ATOM 528 C C . SER A 1 68 ? -11.906 -1.161 1.215 1 98.38 68 SER A C 1
ATOM 530 O O . SER A 1 68 ? -10.938 -1.476 1.906 1 98.38 68 SER A O 1
ATOM 532 N N . PRO A 1 69 ? -12.938 -0.372 1.639 1 98 69 PRO A N 1
ATOM 533 C CA . PRO A 1 69 ? -12.922 0.054 3.041 1 98 69 PRO A CA 1
ATOM 534 C C . PRO A 1 69 ? -12.891 -1.123 4.012 1 98 69 PRO A C 1
ATOM 536 O O . PRO A 1 69 ? -12.242 -1.049 5.059 1 98 69 PRO A O 1
ATOM 539 N N . ALA A 1 70 ? -13.578 -2.182 3.664 1 98.25 70 ALA A N 1
ATOM 540 C CA . ALA A 1 70 ? -13.594 -3.365 4.52 1 98.25 70 ALA A CA 1
ATOM 541 C C . ALA A 1 70 ? -12.195 -3.977 4.629 1 98.25 70 ALA A C 1
ATOM 543 O O . ALA A 1 70 ? -11.758 -4.336 5.723 1 98.25 70 ALA A O 1
ATOM 544 N N . ILE A 1 71 ? -11.516 -4.109 3.551 1 98.44 71 ILE A N 1
ATOM 545 C CA . ILE A 1 71 ? -10.172 -4.676 3.545 1 98.44 71 ILE A CA 1
ATOM 546 C C . ILE A 1 71 ? -9.211 -3.742 4.281 1 98.44 71 ILE A C 1
ATOM 548 O O . ILE A 1 71 ? -8.336 -4.199 5.02 1 98.44 71 ILE A O 1
ATOM 552 N N . ARG A 1 72 ? -9.398 -2.461 4.098 1 98.62 72 ARG A N 1
ATOM 553 C CA . ARG A 1 72 ? -8.578 -1.466 4.777 1 98.62 72 ARG A CA 1
ATOM 554 C C . ARG A 1 72 ? -8.664 -1.624 6.293 1 98.62 72 ARG A C 1
ATOM 556 O O . ARG A 1 72 ? -7.645 -1.587 6.984 1 98.62 72 ARG A O 1
ATOM 563 N N . LYS A 1 73 ? -9.852 -1.778 6.758 1 97.56 73 LYS A N 1
ATOM 564 C CA . LYS A 1 73 ? -10.062 -1.95 8.195 1 97.56 73 LYS A CA 1
ATOM 565 C C . LYS A 1 73 ? -9.328 -3.182 8.711 1 97.56 73 LYS A C 1
ATOM 567 O O . LYS A 1 73 ? -8.656 -3.121 9.75 1 97.56 73 LYS A O 1
ATOM 572 N N . VAL A 1 74 ? -9.422 -4.285 8.016 1 96.88 74 VAL A N 1
ATOM 573 C CA . VAL A 1 74 ? -8.75 -5.52 8.414 1 96.88 74 VAL A CA 1
ATOM 574 C C . VAL A 1 74 ? -7.242 -5.32 8.375 1 96.88 74 VAL A C 1
ATOM 576 O O . VAL A 1 74 ? -6.52 -5.793 9.258 1 96.88 74 VAL A O 1
ATOM 579 N N . ALA A 1 75 ? -6.754 -4.629 7.344 1 97.75 75 ALA A N 1
ATOM 580 C CA . ALA A 1 75 ? -5.32 -4.363 7.223 1 97.75 75 ALA A CA 1
ATOM 581 C C . ALA A 1 75 ? -4.809 -3.562 8.414 1 97.75 75 ALA A C 1
ATOM 583 O O . ALA A 1 75 ? -3.721 -3.828 8.93 1 97.75 75 ALA A O 1
ATOM 584 N N . ILE A 1 76 ? -5.582 -2.561 8.828 1 97.44 76 ILE A N 1
ATOM 585 C CA . ILE A 1 76 ? -5.23 -1.748 9.992 1 97.44 76 ILE A CA 1
ATOM 586 C C . ILE A 1 76 ? -5.121 -2.635 11.227 1 97.44 76 ILE A C 1
ATOM 588 O O . ILE A 1 76 ? -4.133 -2.561 11.961 1 97.44 76 ILE A O 1
ATOM 592 N N . ASP A 1 77 ? -6.086 -3.508 11.422 1 94.94 77 ASP A N 1
ATOM 593 C CA . ASP A 1 77 ? -6.094 -4.398 12.578 1 94.94 77 ASP A CA 1
ATOM 594 C C . ASP A 1 77 ? -4.898 -5.348 12.547 1 94.94 77 ASP A C 1
ATOM 596 O O . ASP A 1 77 ? -4.258 -5.574 13.578 1 94.94 77 ASP A O 1
ATOM 600 N N . ILE A 1 78 ? -4.629 -5.887 11.422 1 95.31 78 ILE A N 1
ATOM 601 C CA . ILE A 1 78 ? -3.496 -6.793 11.281 1 95.31 78 ILE A CA 1
ATOM 602 C C . ILE A 1 78 ? -2.201 -6.066 11.633 1 95.31 78 ILE A C 1
ATOM 604 O O . ILE A 1 78 ? -1.378 -6.586 12.391 1 95.31 78 ILE A O 1
ATOM 608 N N . ARG A 1 79 ? -2.055 -4.926 11.094 1 94.88 79 ARG A N 1
ATOM 609 C CA . ARG A 1 79 ? -0.805 -4.195 11.281 1 94.88 79 ARG A CA 1
ATOM 610 C C . ARG A 1 79 ? -0.626 -3.77 12.734 1 94.88 79 ARG A C 1
ATOM 612 O O . ARG A 1 79 ? 0.501 -3.68 13.227 1 94.88 79 ARG A O 1
ATOM 619 N N . LYS A 1 80 ? -1.713 -3.531 13.469 1 93.19 80 LYS A N 1
ATOM 620 C CA . LYS A 1 80 ? -1.654 -3.162 14.883 1 93.19 80 LYS A CA 1
ATOM 621 C C . LYS A 1 80 ? -1.056 -4.289 15.719 1 93.19 80 LYS A C 1
ATOM 623 O O . LYS A 1 80 ? -0.446 -4.035 16.766 1 93.19 80 LYS A O 1
ATOM 628 N N . THR A 1 81 ? -1.281 -5.441 15.242 1 89.31 81 THR A N 1
ATOM 629 C CA . THR A 1 81 ? -0.96 -6.578 16.094 1 89.31 81 THR A CA 1
ATOM 630 C C . THR A 1 81 ? 0.228 -7.359 15.539 1 89.31 81 THR A C 1
ATOM 632 O O . THR A 1 81 ? 0.878 -8.109 16.266 1 89.31 81 THR A O 1
ATOM 635 N N . GLN A 1 82 ? 0.363 -7.137 14.227 1 89 82 GLN A N 1
ATOM 636 C CA . GLN A 1 82 ? 1.445 -7.855 13.562 1 89 82 GLN A CA 1
ATOM 637 C C . GLN A 1 82 ? 2.508 -6.891 13.039 1 89 82 GLN A C 1
ATOM 639 O O . GLN A 1 82 ? 2.195 -5.758 12.672 1 89 82 GLN A O 1
ATOM 644 N N . ASN A 1 83 ? 3.713 -7.086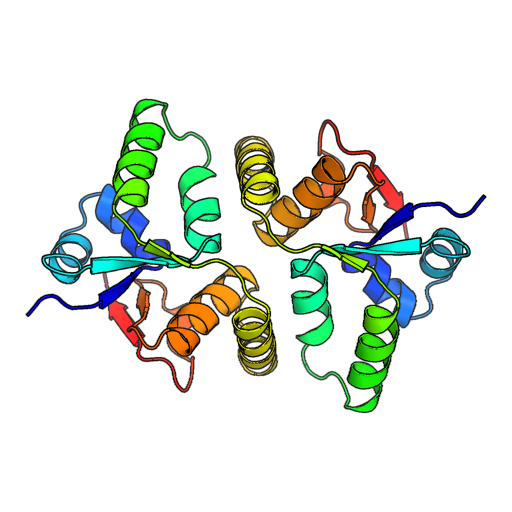 13.164 1 87.12 83 ASN A N 1
ATOM 645 C CA . ASN A 1 83 ? 4.805 -6.246 12.68 1 87.12 83 ASN A CA 1
ATOM 646 C C . ASN A 1 83 ? 5.008 -6.395 11.18 1 87.12 83 ASN A C 1
ATOM 648 O O . ASN A 1 83 ? 6.125 -6.633 10.719 1 87.12 83 ASN A O 1
ATOM 652 N N . LEU A 1 84 ? 3.898 -6.25 10.32 1 93.38 84 LEU A N 1
ATOM 653 C CA . LEU A 1 84 ? 3.975 -6.312 8.867 1 93.38 84 LEU A CA 1
ATOM 654 C C . LEU A 1 84 ? 4.004 -4.914 8.258 1 93.38 84 LEU A C 1
ATOM 656 O O . LEU A 1 84 ? 3.402 -3.986 8.805 1 93.38 84 LEU A O 1
ATOM 660 N N . LYS A 1 85 ? 4.602 -4.816 7.152 1 96.25 85 LYS A N 1
ATOM 661 C CA . LYS A 1 85 ? 4.562 -3.58 6.379 1 96.25 85 LYS A CA 1
ATOM 662 C C . LYS A 1 85 ? 3.184 -3.357 5.766 1 96.25 85 LYS A C 1
ATOM 664 O O . LYS A 1 85 ? 2.371 -4.281 5.699 1 96.25 85 LYS A O 1
ATOM 669 N N . VAL A 1 86 ? 2.924 -2.184 5.32 1 98.06 86 VAL A N 1
ATOM 670 C CA . VAL A 1 86 ? 1.609 -1.785 4.824 1 98.06 86 VAL A CA 1
ATOM 671 C C . VAL A 1 86 ? 1.203 -2.682 3.656 1 98.06 86 VAL A C 1
ATOM 673 O O . VAL A 1 86 ? 0.126 -3.281 3.672 1 98.06 86 VAL A O 1
ATOM 676 N N . PRO A 1 87 ? 2.09 -2.883 2.641 1 98.38 87 PRO A N 1
ATOM 677 C CA . PRO A 1 87 ? 1.667 -3.736 1.529 1 98.38 87 PRO A CA 1
ATOM 678 C C . PRO A 1 87 ? 1.331 -5.16 1.972 1 98.38 87 PRO A C 1
ATOM 680 O O . PRO A 1 87 ? 0.281 -5.691 1.603 1 98.38 87 PRO A O 1
ATOM 683 N N . ASP A 1 88 ? 2.146 -5.703 2.828 1 97.75 88 ASP A N 1
ATOM 684 C CA . ASP A 1 88 ? 1.932 -7.07 3.297 1 97.75 88 ASP A CA 1
ATOM 685 C C . ASP A 1 88 ? 0.666 -7.168 4.145 1 97.75 88 ASP A C 1
ATOM 687 O O . ASP A 1 88 ? -0.067 -8.156 4.066 1 97.75 88 ASP A O 1
ATOM 691 N N . SER A 1 89 ? 0.381 -6.156 4.938 1 97.38 89 SER A N 1
ATOM 692 C CA . SER A 1 89 ? -0.834 -6.129 5.746 1 97.38 89 SER A CA 1
ATOM 693 C C . SER A 1 89 ? -2.08 -6.102 4.867 1 97.38 89 SER A C 1
ATOM 695 O O . SER A 1 89 ? -3.072 -6.77 5.168 1 97.38 89 SER A O 1
ATOM 697 N N . ILE A 1 90 ? -2.033 -5.344 3.787 1 98.56 90 ILE A N 1
ATOM 698 C CA . ILE A 1 90 ? -3.17 -5.242 2.879 1 98.56 90 ILE A CA 1
ATOM 699 C C . ILE A 1 90 ? -3.385 -6.578 2.17 1 98.56 90 ILE A C 1
ATOM 701 O O . ILE A 1 90 ? -4.523 -7.031 2.016 1 98.56 90 ILE A O 1
ATOM 705 N N . ILE A 1 91 ? -2.293 -7.176 1.771 1 98.5 91 ILE A N 1
ATOM 706 C CA . ILE A 1 91 ? -2.395 -8.453 1.071 1 98.5 91 ILE A CA 1
ATOM 707 C C . ILE A 1 91 ? -2.963 -9.516 2.012 1 98.5 91 ILE A C 1
ATOM 709 O O . ILE A 1 91 ? -3.873 -10.258 1.64 1 98.5 91 ILE A O 1
ATOM 713 N N . ALA A 1 92 ? -2.492 -9.57 3.209 1 97.75 92 ALA A N 1
ATOM 714 C CA . ALA A 1 92 ? -3.037 -10.492 4.203 1 97.75 92 ALA A CA 1
ATOM 715 C C . ALA A 1 92 ? -4.512 -10.211 4.461 1 97.75 92 ALA A C 1
ATOM 717 O O . ALA A 1 92 ? -5.328 -11.133 4.516 1 97.75 92 ALA A O 1
ATOM 718 N N . ALA A 1 93 ? -4.859 -8.953 4.633 1 97.69 93 ALA A N 1
ATOM 719 C CA . ALA A 1 93 ? -6.242 -8.539 4.871 1 97.69 93 ALA A CA 1
ATOM 720 C C . ALA A 1 93 ? -7.141 -8.953 3.707 1 97.69 93 ALA A C 1
ATOM 722 O O . ALA A 1 93 ? -8.305 -9.312 3.912 1 97.69 93 ALA A O 1
ATOM 723 N N . THR A 1 94 ? -6.59 -8.844 2.516 1 98.44 94 THR A N 1
ATOM 724 C CA . THR A 1 94 ? -7.34 -9.25 1.329 1 98.44 94 THR A CA 1
ATOM 725 C C . THR A 1 94 ? -7.699 -10.734 1.395 1 98.44 94 THR A C 1
ATOM 727 O O . THR A 1 94 ? -8.852 -11.102 1.162 1 98.44 94 THR A O 1
ATOM 730 N N . SER A 1 95 ? -6.711 -11.547 1.721 1 98.06 95 SER A N 1
ATOM 731 C CA . S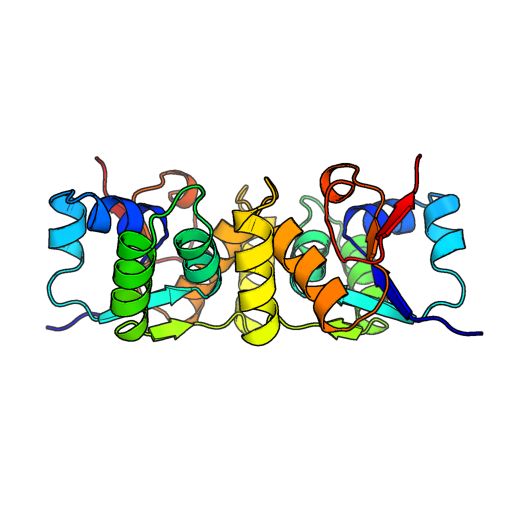ER A 1 95 ? -6.965 -12.984 1.862 1 98.06 95 SER A CA 1
ATOM 732 C C . SER A 1 95 ? -8.047 -13.25 2.904 1 98.06 95 SER A C 1
ATOM 734 O O . SER A 1 95 ? -8.992 -13.992 2.645 1 98.06 95 SER A O 1
ATOM 736 N N . GLU A 1 96 ? -7.941 -12.672 4.027 1 96.75 96 GLU A N 1
ATOM 737 C CA . GLU A 1 96 ? -8.906 -12.852 5.105 1 96.75 96 GLU A CA 1
ATOM 738 C C . GLU A 1 96 ? -10.312 -12.43 4.664 1 96.75 96 GLU A C 1
ATOM 740 O O . GLU A 1 96 ? -11.289 -13.117 4.953 1 96.75 96 GLU A O 1
ATOM 745 N N . HIS A 1 97 ? -10.391 -11.344 3.99 1 96.81 97 HIS A N 1
ATOM 746 C CA . HIS A 1 97 ? -11.672 -10.758 3.607 1 96.81 97 HIS A CA 1
ATOM 747 C C . HIS A 1 97 ? -12.391 -11.633 2.582 1 96.81 97 HIS A C 1
ATOM 749 O O . HIS A 1 97 ? -13.594 -11.883 2.699 1 96.81 97 HIS A O 1
ATOM 755 N N . ILE A 1 98 ? -11.664 -12.094 1.589 1 97 98 ILE A N 1
ATOM 756 C CA . ILE A 1 98 ? -12.32 -12.82 0.506 1 97 98 ILE A CA 1
ATOM 757 C C . ILE A 1 98 ? -12.445 -14.297 0.876 1 97 98 ILE A C 1
ATOM 759 O O . ILE A 1 98 ? -13.172 -15.047 0.218 1 97 98 ILE A O 1
ATOM 763 N N . GLY A 1 99 ? -11.633 -14.727 1.826 1 96.38 99 GLY A N 1
ATOM 764 C CA . GLY A 1 99 ? -11.773 -16.062 2.367 1 96.38 99 GLY A CA 1
ATOM 765 C C . GLY A 1 99 ? -11.023 -17.109 1.568 1 96.38 99 GLY A C 1
ATOM 766 O O . GLY A 1 99 ? -11.383 -18.297 1.578 1 96.38 99 GLY A O 1
ATOM 767 N N . PHE A 1 100 ? -10.023 -16.719 0.75 1 97.5 100 PHE A N 1
ATOM 768 C CA . PHE A 1 100 ? -9.195 -17.656 -0.005 1 97.5 100 PHE A CA 1
ATOM 769 C C . PHE A 1 100 ? -7.805 -17.766 0.609 1 97.5 100 PHE A C 1
ATOM 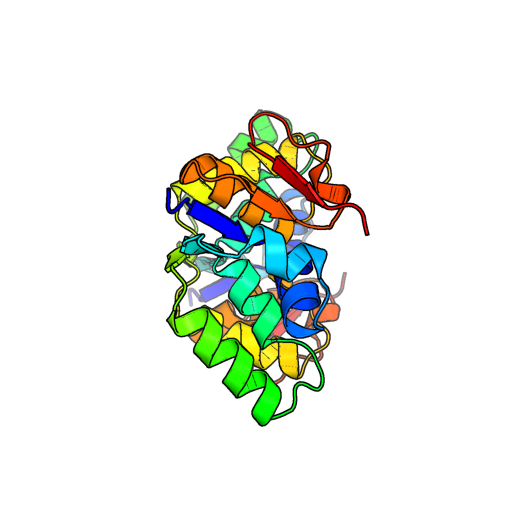771 O O . PHE A 1 100 ? -7.281 -16.781 1.148 1 97.5 100 PHE A O 1
ATOM 778 N N . PRO A 1 101 ? -7.152 -18.906 0.618 1 97.56 101 PRO A N 1
ATOM 779 C CA . PRO A 1 101 ? -5.816 -19.062 1.195 1 97.56 101 PRO A CA 1
ATOM 780 C C . PRO A 1 101 ? -4.781 -18.141 0.532 1 97.56 101 PRO A C 1
ATOM 782 O O . PRO A 1 101 ? -4.777 -18 -0.693 1 97.56 101 PRO A O 1
ATOM 785 N N . LEU A 1 102 ? -4.039 -17.547 1.359 1 98.12 102 LEU A N 1
ATOM 786 C CA . LEU A 1 102 ? -2.883 -16.797 0.888 1 98.12 102 LEU A CA 1
ATOM 787 C C . LEU A 1 102 ? -1.707 -17.719 0.603 1 98.12 102 LEU A C 1
ATOM 789 O O . LEU A 1 102 ? -1.245 -18.438 1.494 1 98.12 102 LEU A O 1
ATOM 793 N N . VAL A 1 103 ? -1.231 -17.688 -0.61 1 98.31 103 VAL A N 1
ATOM 794 C CA . VAL A 1 103 ? -0.06 -18.484 -0.964 1 98.31 103 VAL A CA 1
ATOM 795 C C . VAL A 1 103 ? 1.149 -17.578 -1.142 1 98.31 103 VAL A C 1
ATOM 797 O O . VAL A 1 103 ? 1.104 -16.609 -1.918 1 98.31 103 VAL A O 1
ATOM 800 N N . THR A 1 104 ? 2.143 -17.891 -0.416 1 97.94 104 THR A N 1
ATOM 801 C CA . THR A 1 104 ? 3.303 -17 -0.374 1 97.94 104 THR A CA 1
ATOM 802 C C . THR A 1 104 ? 4.582 -17.812 -0.138 1 97.94 104 THR A C 1
ATOM 804 O O . THR A 1 104 ? 4.527 -18.953 0.299 1 97.94 104 THR A O 1
ATOM 807 N N . MET A 1 105 ? 5.68 -17.234 -0.54 1 97.38 105 MET A N 1
ATOM 808 C CA . MET A 1 105 ? 7 -17.797 -0.245 1 97.38 105 MET A CA 1
ATOM 809 C C . MET A 1 105 ? 7.785 -16.875 0.679 1 97.38 105 MET A C 1
ATOM 811 O O . MET A 1 105 ? 9.008 -16.953 0.756 1 97.38 105 MET A O 1
ATOM 815 N N . ASP A 1 106 ? 7.148 -15.922 1.289 1 95.38 106 ASP A N 1
ATOM 816 C CA . ASP A 1 106 ? 7.699 -14.961 2.244 1 95.38 106 ASP A CA 1
ATOM 817 C C . ASP A 1 106 ? 7.363 -15.367 3.68 1 95.38 106 ASP A C 1
ATOM 819 O O . ASP A 1 106 ? 6.203 -15.289 4.094 1 95.38 106 ASP A O 1
ATOM 823 N N . SER A 1 107 ? 8.336 -15.609 4.512 1 93.44 107 SER A N 1
ATOM 824 C CA . SER A 1 107 ? 8.148 -16.109 5.871 1 93.44 107 SER A CA 1
ATOM 825 C C . SER A 1 107 ? 7.652 -15.008 6.801 1 93.44 107 SER A C 1
ATOM 827 O O . SER A 1 107 ? 7.23 -15.289 7.926 1 93.44 107 SER A O 1
ATOM 829 N N . ASP A 1 108 ? 7.602 -13.781 6.316 1 91.12 108 ASP A N 1
ATOM 830 C CA . ASP A 1 108 ? 7.082 -12.68 7.121 1 91.12 108 ASP A CA 1
ATOM 831 C C . ASP A 1 108 ? 5.609 -12.898 7.465 1 91.12 108 ASP A C 1
ATOM 833 O O . ASP A 1 108 ? 5.125 -12.406 8.484 1 91.12 108 ASP A O 1
ATOM 837 N N . PHE A 1 109 ? 4.906 -13.695 6.637 1 93.75 109 PHE A N 1
ATOM 838 C CA . PHE A 1 109 ? 3.475 -13.914 6.816 1 93.75 109 PHE A CA 1
ATOM 839 C C . PHE A 1 109 ? 3.217 -15.016 7.832 1 93.75 109 PHE A C 1
ATOM 841 O O . PHE A 1 109 ? 2.076 -15.234 8.25 1 93.75 109 PHE A O 1
ATOM 848 N N . GLU A 1 110 ? 4.176 -15.734 8.219 1 86.88 110 GLU A N 1
ATOM 849 C CA . GLU A 1 110 ? 4.012 -16.922 9.062 1 86.88 110 GLU A CA 1
ATOM 850 C C . GLU A 1 110 ? 3.344 -16.562 10.383 1 86.88 110 GLU A C 1
ATOM 852 O O . GLU A 1 110 ? 2.619 -17.375 10.961 1 86.88 110 GLU A O 1
ATOM 857 N N . LYS A 1 111 ? 3.363 -15.422 10.93 1 77.31 111 LYS A N 1
ATOM 858 C CA . LYS A 1 111 ? 2.877 -15.062 12.266 1 77.31 111 LYS A CA 1
ATOM 859 C C . LYS A 1 111 ? 1.44 -14.547 12.203 1 77.31 111 LYS A C 1
ATOM 861 O O . LYS A 1 111 ? 0.875 -14.148 13.219 1 77.31 111 LYS A O 1
ATOM 866 N N . LEU A 1 112 ? 0.886 -14.625 10.961 1 85.25 112 LEU A N 1
ATOM 867 C CA . LEU A 1 112 ? -0.436 -14.016 10.875 1 85.25 112 LEU A CA 1
ATOM 868 C C . LEU A 1 112 ? -1.514 -14.977 11.367 1 85.25 112 LEU A C 1
ATOM 870 O O . LEU A 1 112 ? -1.716 -16.047 10.773 1 85.25 112 LEU A O 1
ATOM 874 N N . PRO A 1 113 ? -2.211 -14.445 12.445 1 72.62 113 PRO A N 1
ATOM 875 C CA . PRO A 1 113 ? -3.34 -15.234 12.945 1 72.62 113 PRO A CA 1
ATOM 876 C C . PRO A 1 113 ? -4.602 -15.062 12.102 1 72.62 113 PRO A C 1
ATOM 878 O O . PRO A 1 113 ? -4.742 -14.062 11.398 1 72.62 113 PRO A O 1
ATOM 881 N N . ASP A 1 114 ? -5.363 -16.141 11.719 1 77.62 114 ASP A N 1
ATOM 882 C CA . ASP A 1 114 ? -6.723 -16.094 11.195 1 77.62 114 ASP A CA 1
ATOM 883 C C . ASP A 1 114 ? -6.719 -16.094 9.664 1 77.62 114 ASP A C 1
ATOM 885 O O . ASP A 1 114 ? -7.715 -15.727 9.039 1 77.62 114 ASP A O 1
ATOM 889 N N . ILE A 1 115 ? -5.492 -16.141 9.156 1 83.44 115 ILE A N 1
ATOM 890 C CA . ILE A 1 115 ? -5.473 -16.281 7.703 1 83.44 115 ILE A CA 1
ATOM 891 C C . ILE A 1 115 ? -5.129 -17.719 7.328 1 83.44 115 ILE A C 1
ATOM 893 O O . ILE A 1 115 ? -4.371 -18.391 8.031 1 83.44 115 ILE A O 1
ATOM 897 N N . ASP A 1 116 ? -5.805 -18.219 6.383 1 92.88 116 ASP A N 1
ATOM 898 C CA . ASP A 1 116 ? -5.395 -19.484 5.781 1 92.88 116 ASP A CA 1
ATOM 899 C C . ASP A 1 116 ? -4.137 -19.312 4.938 1 92.88 116 ASP A C 1
ATOM 901 O O . ASP A 1 116 ? -4.207 -18.875 3.793 1 92.88 116 ASP A O 1
ATOM 905 N N . LEU A 1 117 ? -3.074 -19.688 5.508 1 95.69 117 LEU A N 1
ATOM 906 C CA . LEU A 1 117 ? -1.773 -19.422 4.906 1 95.69 117 LEU A CA 1
ATOM 907 C C . LEU A 1 117 ? -1.155 -20.703 4.348 1 95.69 117 LEU A C 1
ATOM 909 O O . LEU A 1 117 ? -1.133 -21.734 5.023 1 95.69 117 LEU A O 1
ATOM 913 N N . ILE A 1 118 ? -0.761 -20.641 3.127 1 96.19 118 ILE A N 1
ATOM 914 C CA . ILE A 1 118 ? 0.06 -21.672 2.51 1 96.19 118 ILE A CA 1
ATOM 915 C C . ILE A 1 118 ? 1.456 -21.125 2.227 1 96.19 118 ILE A C 1
ATOM 917 O O . ILE A 1 118 ? 1.659 -20.391 1.252 1 96.19 118 ILE A O 1
ATOM 921 N N . LEU A 1 119 ? 2.355 -21.438 3.146 1 95.69 119 LEU A N 1
ATOM 922 C CA . LEU A 1 119 ? 3.74 -21 3.021 1 95.69 119 LEU A CA 1
ATOM 923 C C . LEU A 1 119 ? 4.578 -22.031 2.289 1 95.69 119 LEU A C 1
ATOM 925 O O . LEU A 1 119 ? 4.68 -23.188 2.736 1 95.69 119 LEU A O 1
ATOM 929 N N . LEU A 1 120 ? 5.133 -21.625 1.168 1 95.69 120 LEU A N 1
ATOM 930 C CA . LEU A 1 120 ? 5.98 -22.531 0.405 1 95.69 120 LEU A CA 1
ATOM 931 C C . LEU A 1 120 ? 7.453 -22.297 0.729 1 95.69 120 LEU A C 1
ATOM 933 O O . LEU A 1 120 ? 7.902 -21.156 0.824 1 95.69 120 LEU A O 1
ATOM 937 N N . GLU A 1 121 ? 8.164 -23.328 1.216 1 84.88 121 GLU A N 1
ATOM 938 C CA . GLU A 1 121 ? 9.594 -23.266 1.504 1 84.88 121 GLU A CA 1
ATOM 939 C C . GLU A 1 121 ? 10.422 -23.719 0.299 1 84.88 121 GLU A C 1
ATOM 941 O O . GLU A 1 121 ? 10.094 -24.719 -0.347 1 84.88 121 GLU A O 1
ATOM 946 N N . TYR A 1 122 ? 11.219 -22.609 -0.151 1 75.38 122 TYR A N 1
ATOM 947 C CA . TYR A 1 122 ? 12.109 -22.938 -1.252 1 75.38 122 TYR A CA 1
ATOM 948 C C . TYR A 1 122 ? 13.562 -22.656 -0.883 1 75.38 122 TYR A C 1
ATOM 950 O O . TYR A 1 122 ? 13.844 -21.734 -0.109 1 75.38 122 TYR A O 1
ATOM 958 N N . MET B 1 1 ? -7.16 32.312 1.141 1 52.09 1 MET B N 1
ATOM 959 C CA . MET B 1 1 ? -7.891 31.406 0.245 1 52.09 1 MET B CA 1
ATOM 960 C C . MET B 1 1 ? -7.664 29.953 0.625 1 52.09 1 MET B C 1
ATOM 962 O O . MET B 1 1 ? -6.539 29.547 0.928 1 52.09 1 MET B O 1
ATOM 966 N N . SER B 1 2 ? -8.711 29.266 0.976 1 71.31 2 SER B N 1
ATOM 967 C CA . SER B 1 2 ? -8.68 27.891 1.431 1 71.31 2 SER B CA 1
ATOM 968 C C . SER B 1 2 ? -8.133 26.953 0.351 1 71.31 2 SER B C 1
ATOM 970 O O . SER B 1 2 ? -8.484 27.078 -0.823 1 71.31 2 SER B O 1
ATOM 972 N N . GLY B 1 3 ? -6.875 26.531 0.648 1 94.38 3 GLY B N 1
ATOM 973 C CA . GLY B 1 3 ? -6.25 25.656 -0.329 1 94.38 3 GLY B CA 1
ATOM 974 C C . GLY B 1 3 ? -6.461 24.172 -0.027 1 94.38 3 GLY B C 1
ATOM 975 O O . GLY B 1 3 ? -7.266 23.828 0.837 1 94.38 3 GLY B O 1
ATOM 976 N N . ASN B 1 4 ? -6.184 23.375 -0.967 1 98.31 4 ASN B N 1
ATOM 977 C CA . ASN B 1 4 ? -6.184 21.922 -0.833 1 98.31 4 ASN B CA 1
ATOM 978 C C . ASN B 1 4 ? -4.766 21.359 -0.78 1 98.31 4 ASN B C 1
ATOM 980 O O . ASN B 1 4 ? -3.902 21.781 -1.556 1 98.31 4 ASN B O 1
ATOM 984 N N . ILE B 1 5 ? -4.555 20.469 0.151 1 98.62 5 ILE B N 1
ATOM 985 C CA . ILE B 1 5 ? -3.268 19.781 0.184 1 98.62 5 ILE B CA 1
ATOM 986 C C . ILE B 1 5 ? -3.484 18.297 0.438 1 98.62 5 ILE B C 1
ATOM 988 O O . ILE B 1 5 ? -4.473 17.906 1.062 1 98.62 5 ILE B O 1
ATOM 992 N N . LEU B 1 6 ? -2.648 17.516 -0.108 1 98.75 6 LEU B N 1
ATOM 993 C CA . LEU B 1 6 ? -2.547 16.125 0.293 1 98.75 6 LEU B CA 1
ATOM 994 C C . LEU B 1 6 ? -1.486 15.938 1.374 1 98.75 6 LEU B C 1
ATOM 996 O O . LEU B 1 6 ? -0.305 16.203 1.142 1 98.75 6 LEU B O 1
ATOM 1000 N N . ALA B 1 7 ? -1.935 15.516 2.527 1 98.81 7 ALA B N 1
ATOM 1001 C CA . ALA B 1 7 ? -1.027 15.359 3.662 1 98.81 7 ALA B CA 1
ATOM 1002 C C . ALA B 1 7 ? -0.457 13.938 3.717 1 98.81 7 ALA B C 1
ATOM 1004 O O . ALA B 1 7 ? -1.207 12.961 3.713 1 98.81 7 ALA B O 1
ATOM 1005 N N . ASP B 1 8 ? 0.852 13.859 3.748 1 97.88 8 ASP B N 1
ATOM 1006 C CA . ASP B 1 8 ? 1.519 12.57 3.918 1 97.88 8 ASP B CA 1
ATOM 1007 C C . ASP B 1 8 ? 1.59 12.18 5.391 1 97.88 8 ASP B C 1
ATOM 1009 O O . ASP B 1 8 ? 1.225 12.969 6.266 1 97.88 8 ASP B O 1
ATOM 1013 N N . THR B 1 9 ? 2.008 10.992 5.605 1 98.25 9 THR B N 1
ATOM 1014 C CA . THR B 1 9 ? 2.016 10.453 6.961 1 98.25 9 THR B CA 1
ATOM 1015 C C . THR B 1 9 ? 2.967 11.25 7.852 1 98.25 9 THR B C 1
ATOM 1017 O O . THR B 1 9 ? 2.623 11.594 8.984 1 98.25 9 THR B O 1
ATOM 1020 N N . SER B 1 10 ? 4.137 11.594 7.34 1 97.75 10 SER B N 1
ATOM 1021 C CA . SER B 1 10 ? 5.129 12.312 8.125 1 97.75 10 SER B CA 1
ATOM 1022 C C . SER B 1 10 ? 4.594 13.664 8.594 1 97.75 10 SER B C 1
ATOM 1024 O O . SER B 1 10 ? 4.848 14.078 9.727 1 97.75 10 SER B O 1
ATOM 1026 N N . LEU B 1 11 ? 3.873 14.32 7.75 1 98.5 11 LEU B N 1
ATOM 1027 C CA . LEU B 1 11 ? 3.277 15.602 8.133 1 98.5 11 LEU B CA 1
ATOM 1028 C C . LEU B 1 11 ? 2.273 15.406 9.266 1 98.5 11 LEU B C 1
ATOM 1030 O O . LEU B 1 11 ? 2.301 16.141 10.258 1 98.5 11 LEU B O 1
ATOM 1034 N N . LEU B 1 12 ? 1.406 14.453 9.133 1 98.62 12 LEU B N 1
ATOM 1035 C CA . LEU B 1 12 ? 0.309 14.266 10.07 1 98.62 12 LEU B CA 1
ATOM 1036 C C . LEU B 1 12 ? 0.828 13.781 11.422 1 98.62 12 LEU B C 1
ATOM 1038 O O . LEU B 1 12 ? 0.304 14.172 12.469 1 98.62 12 LEU B O 1
ATOM 1042 N N . VAL B 1 13 ? 1.809 12.93 11.422 1 97.31 13 VAL B N 1
ATOM 1043 C CA . VAL B 1 13 ? 2.426 12.477 12.664 1 97.31 13 VAL B CA 1
ATOM 1044 C C . VAL B 1 13 ? 2.998 13.68 13.422 1 97.31 13 VAL B C 1
ATOM 1046 O O . VAL B 1 13 ? 2.764 13.836 14.617 1 97.31 13 VAL B O 1
ATOM 1049 N N . ASN B 1 14 ? 3.715 14.492 12.688 1 97.62 14 ASN B N 1
ATOM 1050 C CA . ASN B 1 14 ? 4.293 15.672 13.32 1 97.62 14 ASN B CA 1
ATOM 1051 C C . ASN B 1 14 ? 3.219 16.656 13.75 1 97.62 14 ASN B C 1
ATOM 1053 O O . ASN B 1 14 ? 3.367 17.344 14.773 1 97.62 14 ASN B O 1
ATOM 1057 N N . PHE B 1 15 ? 2.178 16.766 12.992 1 98.12 15 PHE B N 1
ATOM 1058 C CA . PHE B 1 15 ? 1.034 17.578 13.375 1 98.12 15 PHE B CA 1
ATOM 1059 C C . PHE B 1 15 ? 0.474 17.125 14.719 1 98.12 15 PHE B C 1
ATOM 1061 O O . PHE B 1 15 ? 0.302 17.938 15.633 1 98.12 15 PHE B O 1
ATOM 1068 N N . PHE B 1 16 ? 0.239 15.844 14.922 1 97.19 16 PHE B N 1
ATOM 1069 C CA . PHE B 1 16 ? -0.331 15.305 16.156 1 97.19 16 PHE B CA 1
ATOM 1070 C C . PHE B 1 16 ? 0.65 15.438 17.312 1 97.19 16 PHE B C 1
ATOM 1072 O O . PHE B 1 16 ? 0.242 15.516 18.469 1 97.19 16 PHE B O 1
ATOM 1079 N N . ASN B 1 17 ? 1.942 15.523 16.953 1 95.75 17 ASN B N 1
ATOM 1080 C CA . ASN B 1 17 ? 2.965 15.688 17.984 1 95.75 17 ASN B CA 1
ATOM 1081 C C . ASN B 1 17 ? 3.174 17.156 18.328 1 95.75 17 ASN B C 1
ATOM 1083 O O . ASN B 1 17 ? 4.043 17.484 19.141 1 95.75 17 ASN B O 1
ATOM 1087 N N . GLY B 1 18 ? 2.535 18.031 17.641 1 96.31 18 GLY B N 1
ATOM 1088 C CA . GLY B 1 18 ? 2.543 19.438 18.016 1 96.31 18 GLY B CA 1
ATOM 1089 C C . GLY B 1 18 ? 3.67 20.219 17.375 1 96.31 18 GLY B C 1
ATOM 1090 O O . GLY B 1 18 ? 4.047 21.297 17.844 1 96.31 18 GLY B O 1
ATOM 1091 N N . VAL B 1 19 ? 4.176 19.672 16.312 1 97.31 19 VAL B N 1
ATOM 1092 C CA . VAL B 1 19 ? 5.246 20.375 15.633 1 97.31 19 VAL B CA 1
ATOM 1093 C C . VAL B 1 19 ? 4.688 21.625 14.945 1 97.31 19 VAL B C 1
ATOM 1095 O O . VAL B 1 19 ? 3.781 21.531 14.109 1 97.31 19 VAL B O 1
ATOM 1098 N N . GLU B 1 20 ? 5.273 22.75 15.148 1 97.31 20 GLU B N 1
ATOM 1099 C CA . GLU B 1 20 ? 4.707 24.047 14.773 1 97.31 20 GLU B CA 1
ATOM 1100 C C . GLU B 1 20 ? 4.602 24.172 13.258 1 97.31 20 GLU B C 1
ATOM 1102 O O . GLU B 1 20 ? 3.578 24.625 12.734 1 97.31 20 GLU B O 1
ATOM 1107 N N . ILE B 1 21 ? 5.633 23.812 12.57 1 97.81 21 ILE B N 1
ATOM 1108 C CA . ILE B 1 21 ? 5.648 24 11.125 1 97.81 21 ILE B CA 1
ATOM 1109 C C . ILE B 1 21 ? 4.574 23.125 10.477 1 97.81 21 ILE B C 1
ATOM 1111 O O . ILE B 1 21 ? 3.982 23.516 9.461 1 97.81 21 ILE B O 1
ATOM 1115 N N . ALA B 1 22 ? 4.285 21.938 11.016 1 98.12 22 ALA B N 1
ATOM 1116 C CA . ALA B 1 22 ? 3.215 21.078 10.516 1 98.12 22 ALA B CA 1
ATOM 1117 C C . ALA B 1 22 ? 1.849 21.719 10.727 1 98.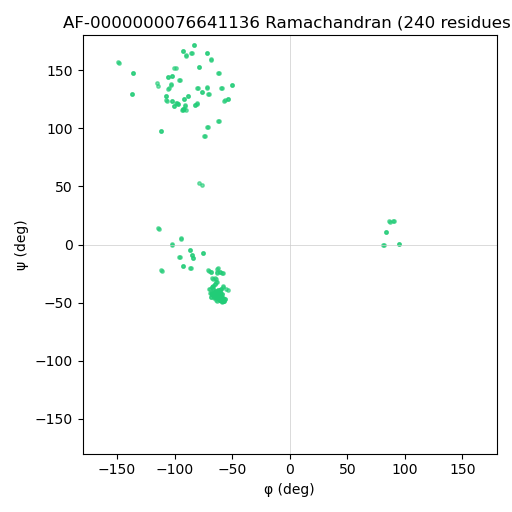12 22 ALA B C 1
ATOM 1119 O O . ALA B 1 22 ? 0.999 21.703 9.836 1 98.12 22 ALA B O 1
ATOM 1120 N N . ASN B 1 23 ? 1.672 22.344 11.898 1 97.19 23 ASN B N 1
ATOM 1121 C CA . ASN B 1 23 ? 0.421 23.031 12.188 1 97.19 23 ASN B CA 1
ATOM 1122 C C . ASN B 1 23 ? 0.195 24.219 11.25 1 97.19 23 ASN B C 1
ATOM 1124 O O . ASN B 1 23 ? -0.901 24.375 10.711 1 97.19 23 ASN B O 1
ATOM 1128 N N . LYS B 1 24 ? 1.223 24.922 11.055 1 97.19 24 LYS B N 1
ATOM 1129 C CA . LYS B 1 24 ? 1.136 26.156 10.273 1 97.19 24 LYS B CA 1
ATOM 1130 C C . LYS B 1 24 ? 0.76 25.875 8.828 1 97.19 24 LYS B C 1
ATOM 1132 O O . LYS B 1 24 ? -0.096 26.547 8.258 1 97.19 24 LYS B O 1
ATOM 1137 N N . VAL B 1 25 ? 1.356 24.844 8.234 1 97.38 25 VAL B N 1
ATOM 1138 C CA . VAL B 1 25 ? 1.155 24.578 6.816 1 97.38 25 VAL B CA 1
ATOM 1139 C C . VAL B 1 25 ? -0.264 24.062 6.582 1 97.38 25 VAL B C 1
ATOM 1141 O O . VAL B 1 25 ? -0.805 24.188 5.48 1 97.38 25 VAL B O 1
ATOM 1144 N N . MET B 1 26 ? -0.831 23.547 7.59 1 97.31 26 MET B N 1
ATOM 1145 C CA . MET B 1 26 ? -2.154 22.953 7.441 1 97.31 26 MET B CA 1
ATOM 1146 C C . MET B 1 26 ? -3.25 23.969 7.746 1 97.31 26 MET B C 1
ATOM 1148 O O . MET B 1 26 ? -4.418 23.734 7.422 1 97.31 26 MET B O 1
ATOM 1152 N N . GLU B 1 27 ? -2.889 25 8.406 1 96.62 27 GLU B N 1
ATOM 1153 C CA . GLU B 1 27 ? -3.867 26 8.805 1 96.62 27 GLU B CA 1
ATOM 1154 C C . GLU B 1 27 ? -4.617 26.547 7.598 1 96.62 27 GLU B C 1
ATOM 1156 O O . GLU B 1 27 ? -4 26.969 6.617 1 96.62 27 GLU B O 1
ATOM 1161 N N . GLY B 1 28 ? -5.918 26.453 7.645 1 96.5 28 GLY B N 1
ATOM 1162 C CA . GLY B 1 28 ? -6.758 27.031 6.605 1 96.5 28 GLY B CA 1
ATOM 1163 C C . GLY B 1 28 ? -6.852 26.156 5.367 1 96.5 28 GLY B C 1
ATOM 1164 O O . GLY B 1 28 ? -7.523 26.516 4.398 1 96.5 28 GLY B O 1
ATOM 1165 N N . GLN B 1 29 ? -6.207 25.031 5.352 1 98.06 29 GLN B N 1
ATOM 1166 C CA . GLN B 1 29 ? -6.238 24.141 4.199 1 98.06 29 GLN B CA 1
ATOM 1167 C C . GLN B 1 29 ? -7.293 23.047 4.379 1 98.06 29 GLN B C 1
ATOM 1169 O O . GLN B 1 29 ? -7.57 22.625 5.504 1 98.06 29 GLN B O 1
ATOM 1174 N N . HIS B 1 30 ? -7.953 22.734 3.318 1 98.44 30 HIS B N 1
ATOM 1175 C CA . HIS B 1 30 ? -8.641 21.453 3.33 1 98.44 30 HIS B CA 1
ATOM 1176 C C . HIS B 1 30 ? -7.66 20.297 3.127 1 98.44 30 HIS B C 1
ATOM 1178 O O . HIS B 1 30 ? -6.848 20.328 2.197 1 98.44 30 HIS B O 1
ATOM 1184 N N . ILE B 1 31 ? -7.77 19.344 3.955 1 98.81 31 ILE B N 1
ATOM 1185 C CA . ILE B 1 31 ? -6.766 18.297 4.004 1 98.81 31 ILE B CA 1
ATOM 1186 C C . ILE B 1 31 ? -7.293 17.047 3.297 1 98.81 31 ILE B C 1
ATOM 1188 O O . ILE B 1 31 ? -8.359 16.531 3.641 1 98.81 31 ILE B O 1
ATOM 1192 N N . TRP B 1 32 ? -6.562 16.609 2.328 1 98.88 32 TRP B N 1
ATOM 1193 C CA . TRP B 1 32 ? -6.773 15.328 1.672 1 98.88 32 TRP B CA 1
ATOM 1194 C C . TRP B 1 32 ? -5.762 14.297 2.16 1 98.88 32 TRP B C 1
ATOM 1196 O O . TRP B 1 32 ? -4.613 14.633 2.459 1 98.88 32 TRP B O 1
ATOM 1206 N N . VAL B 1 33 ? -6.238 13.07 2.25 1 98.88 33 VAL B N 1
ATOM 1207 C CA . VAL B 1 33 ? -5.41 11.984 2.758 1 98.88 33 VAL B CA 1
ATOM 1208 C C . VAL B 1 33 ? -5.602 10.734 1.893 1 98.88 33 VAL B C 1
ATOM 1210 O O . VAL B 1 33 ? -6.734 10.367 1.57 1 98.88 33 VAL B O 1
ATOM 1213 N N . SER B 1 34 ? -4.484 10.148 1.446 1 98.88 34 SER B N 1
ATOM 1214 C CA . SER B 1 34 ? -4.586 8.844 0.8 1 98.88 34 SER B CA 1
ATOM 1215 C C . SER B 1 34 ? -5.129 7.793 1.761 1 98.88 34 SER B C 1
ATOM 1217 O O . SER B 1 34 ? -4.816 7.816 2.953 1 98.88 34 SER B O 1
ATOM 1219 N N . CYS B 1 35 ? -5.863 6.832 1.245 1 98.88 35 CYS B N 1
ATOM 1220 C CA . CYS B 1 35 ? -6.297 5.73 2.098 1 98.88 35 CYS B CA 1
ATOM 1221 C C . CYS B 1 35 ? -5.102 4.98 2.672 1 98.88 35 CYS B C 1
ATOM 1223 O O . CYS B 1 35 ? -5.191 4.391 3.75 1 98.88 35 CYS B O 1
ATOM 1225 N N . ILE B 1 36 ? -3.967 5.066 2.012 1 98.94 36 ILE B N 1
ATOM 1226 C CA . ILE B 1 36 ? -2.732 4.465 2.5 1 98.94 36 ILE B CA 1
ATOM 1227 C C . ILE B 1 36 ? -2.266 5.191 3.76 1 98.94 36 ILE B C 1
ATOM 1229 O O . ILE B 1 36 ? -1.856 4.559 4.734 1 98.94 36 ILE B O 1
ATOM 1233 N N . THR B 1 37 ? -2.33 6.512 3.76 1 98.81 37 THR B N 1
ATOM 1234 C CA . THR B 1 37 ? -1.97 7.316 4.922 1 98.81 37 THR B CA 1
ATOM 1235 C C . THR B 1 37 ? -2.885 7 6.102 1 98.81 37 THR B C 1
ATOM 1237 O O . THR B 1 37 ? -2.432 6.934 7.246 1 98.81 37 THR B O 1
ATOM 1240 N N . GLU B 1 38 ? -4.148 6.805 5.793 1 98.69 38 GLU B N 1
ATOM 1241 C CA . GLU B 1 38 ? -5.086 6.398 6.836 1 98.69 38 GLU B CA 1
ATOM 1242 C C . GLU B 1 38 ? -4.652 5.09 7.488 1 98.69 38 GLU B C 1
ATOM 1244 O O . GLU B 1 38 ? -4.633 4.98 8.719 1 98.69 38 GLU B O 1
ATOM 1249 N N . ILE B 1 39 ? -4.336 4.102 6.645 1 98.69 39 ILE B N 1
ATOM 1250 C CA . ILE B 1 39 ? -3.881 2.816 7.16 1 98.69 39 ILE B CA 1
ATOM 1251 C C . ILE B 1 39 ? -2.668 3.021 8.062 1 98.69 39 ILE B C 1
ATOM 1253 O O . ILE B 1 39 ? -2.615 2.488 9.172 1 98.69 39 ILE B O 1
ATOM 1257 N N . GLU B 1 40 ? -1.727 3.795 7.605 1 98.31 40 GLU B N 1
ATOM 1258 C CA . GLU B 1 40 ? -0.489 4.035 8.344 1 98.31 40 GLU B CA 1
ATOM 1259 C C . GLU B 1 40 ? -0.767 4.691 9.688 1 98.31 40 GLU B C 1
ATOM 1261 O O . GLU B 1 40 ? -0.257 4.246 10.719 1 98.31 40 GLU B O 1
ATOM 1266 N N . LEU B 1 41 ? -1.579 5.668 9.734 1 98.19 41 LEU B N 1
ATOM 1267 C CA . LEU B 1 41 ? -1.847 6.438 10.945 1 98.19 41 LEU B CA 1
ATOM 1268 C C . LEU B 1 41 ? -2.564 5.582 11.984 1 98.19 41 LEU B C 1
ATOM 1270 O O . LEU B 1 41 ? -2.215 5.613 13.164 1 98.19 41 LEU B O 1
ATOM 1274 N N . LEU B 1 42 ? -3.516 4.824 11.516 1 97.94 42 LEU B N 1
ATOM 1275 C CA . LEU B 1 42 ? -4.375 4.105 12.445 1 97.94 42 LEU B CA 1
ATOM 1276 C C . LEU B 1 42 ? -3.742 2.783 12.859 1 97.94 42 LEU B C 1
ATOM 1278 O O . LEU B 1 42 ? -4.219 2.127 13.789 1 97.94 42 LEU B O 1
ATOM 1282 N N . SER B 1 43 ? -2.656 2.42 12.188 1 96.88 43 SER B N 1
ATOM 1283 C CA . SER B 1 43 ? -2.059 1.129 12.516 1 96.88 43 SER B CA 1
ATOM 1284 C C . SER B 1 43 ? -0.828 1.299 13.398 1 96.88 43 SER B C 1
ATOM 1286 O O . SER B 1 43 ? -0.141 0.323 13.711 1 96.88 43 SER B O 1
ATOM 1288 N N . TYR B 1 44 ? -0.436 2.498 13.75 1 93.31 44 TYR B N 1
ATOM 1289 C CA . TYR B 1 44 ? 0.703 2.682 14.641 1 93.31 44 TYR B CA 1
ATOM 1290 C C . TYR B 1 44 ? 0.574 1.804 15.883 1 93.31 44 TYR B C 1
ATOM 1292 O O . TYR B 1 44 ? -0.497 1.729 16.484 1 93.31 44 TYR B O 1
ATOM 1300 N N . SER B 1 45 ? 1.74 1.283 16.125 1 85.19 45 SER B N 1
ATOM 1301 C CA . SER B 1 45 ? 1.752 0.401 17.281 1 85.19 45 SER B CA 1
ATOM 1302 C C . SER B 1 45 ? 1.622 1.193 18.578 1 85.19 45 SER B C 1
ATOM 1304 O O . SER B 1 45 ? 2.121 2.316 18.672 1 85.19 45 SER B O 1
ATOM 1306 N N . ASN B 1 46 ? 0.814 0.798 19.516 1 85.81 46 ASN B N 1
ATOM 1307 C CA . ASN B 1 46 ? 0.738 1.319 20.875 1 85.81 46 ASN B CA 1
ATOM 1308 C C . ASN B 1 46 ? -0.119 2.58 20.953 1 85.81 46 ASN B C 1
ATOM 1310 O O . ASN B 1 46 ? 0.063 3.41 21.844 1 85.81 46 ASN B O 1
ATOM 1314 N N . LEU B 1 47 ? -0.813 2.857 19.875 1 92.62 47 LEU B N 1
ATOM 1315 C CA . LEU B 1 47 ? -1.779 3.943 20 1 92.62 47 LEU B CA 1
ATOM 1316 C C . LEU B 1 47 ? -2.715 3.707 21.172 1 92.62 47 LEU B C 1
ATOM 1318 O O . LEU B 1 47 ? -3.32 2.639 21.297 1 92.62 47 LEU B O 1
ATOM 1322 N N . SER B 1 48 ? -2.752 4.699 22.016 1 95.25 48 SER B N 1
ATOM 1323 C CA . SER B 1 48 ? -3.789 4.629 23.047 1 95.25 48 SER B CA 1
ATOM 1324 C C . SER B 1 48 ? -5.18 4.801 22.438 1 95.25 48 SER B C 1
ATOM 1326 O O . SER B 1 48 ? -5.312 5.266 21.312 1 95.25 48 SER B O 1
ATOM 1328 N N . GLU B 1 49 ? -6.172 4.336 23.203 1 95.62 49 GLU B N 1
ATOM 1329 C CA . GLU B 1 49 ? -7.543 4.523 22.734 1 95.62 49 GLU B CA 1
ATOM 1330 C C . GLU B 1 49 ? -7.828 5.996 22.453 1 95.62 49 GLU B C 1
ATOM 1332 O O . GLU B 1 49 ? -8.484 6.324 21.453 1 95.62 49 GLU B O 1
ATOM 1337 N N . ASP B 1 50 ? -7.309 6.844 23.266 1 96.88 50 ASP B N 1
ATOM 1338 C CA . ASP B 1 50 ? -7.527 8.273 23.109 1 96.88 50 ASP B CA 1
ATOM 1339 C C . ASP B 1 50 ? -6.82 8.805 21.859 1 96.88 50 ASP B C 1
ATOM 1341 O O . ASP B 1 50 ? -7.367 9.633 21.125 1 96.88 50 ASP B O 1
ATOM 1345 N N . GLU B 1 51 ? -5.637 8.367 21.625 1 96.81 51 GLU B N 1
ATOM 1346 C CA . GLU B 1 51 ? -4.902 8.758 20.438 1 96.81 51 GLU B CA 1
ATOM 1347 C C . GLU B 1 51 ? -5.609 8.297 19.172 1 96.81 51 GLU B C 1
ATOM 1349 O O . GLU B 1 51 ? -5.699 9.039 18.188 1 96.81 51 GLU B O 1
ATOM 1354 N N . GLU B 1 52 ? -6.051 7.074 19.219 1 97.12 52 GLU B N 1
ATOM 1355 C CA . GLU B 1 52 ? -6.773 6.535 18.062 1 97.12 52 GLU B CA 1
ATOM 1356 C C . GLU B 1 52 ? -8.031 7.348 17.781 1 97.12 52 GLU B C 1
ATOM 1358 O O . GLU B 1 52 ? -8.328 7.641 16.609 1 97.12 52 GLU B O 1
ATOM 1363 N N . LYS B 1 53 ? -8.742 7.676 18.828 1 97.56 53 LYS B N 1
ATOM 1364 C CA . LYS B 1 53 ? -9.953 8.477 18.656 1 97.56 53 LYS B CA 1
ATOM 1365 C C . LYS B 1 53 ? -9.633 9.852 18.078 1 97.56 53 LYS B C 1
ATOM 1367 O O . LYS B 1 53 ? -10.375 10.367 17.25 1 97.56 53 LYS B O 1
ATOM 1372 N N . LEU B 1 54 ? -8.578 10.414 18.547 1 97.62 54 LEU B N 1
ATOM 1373 C CA . LEU B 1 54 ? -8.141 11.711 18.047 1 97.62 54 LEU B CA 1
ATOM 1374 C C . LEU B 1 54 ? -7.82 11.641 16.562 1 97.62 54 LEU B C 1
ATOM 1376 O O . LEU B 1 54 ? -8.258 12.492 15.781 1 97.62 54 LEU B O 1
ATOM 1380 N N . ILE B 1 55 ? -7.082 10.641 16.188 1 98.38 55 ILE B N 1
ATOM 1381 C CA . ILE B 1 55 ? -6.711 10.453 14.781 1 98.38 55 ILE B CA 1
ATOM 1382 C C . ILE B 1 55 ? -7.961 10.219 13.945 1 98.38 55 ILE B C 1
ATOM 1384 O O . ILE B 1 55 ? -8.125 10.82 12.883 1 98.38 55 ILE B O 1
ATOM 1388 N N . GLN B 1 56 ? -8.836 9.391 14.445 1 98.12 56 GLN B N 1
ATOM 1389 C CA . GLN B 1 56 ? -10.07 9.094 13.719 1 98.12 56 GLN B CA 1
ATOM 1390 C C . GLN B 1 56 ? -10.914 10.352 13.531 1 98.12 56 GLN B C 1
ATOM 1392 O O . GLN B 1 56 ? -11.438 10.602 12.445 1 98.12 56 GLN B O 1
ATOM 1397 N N . SER B 1 57 ? -11.055 11.125 14.57 1 98.5 57 SER B N 1
ATOM 1398 C CA . SER B 1 57 ? -11.828 12.367 14.5 1 98.5 57 SER B CA 1
ATOM 1399 C C . SER B 1 57 ? -11.242 13.328 13.477 1 98.5 57 SER B C 1
ATOM 1401 O O . SER B 1 57 ? -11.984 14 12.75 1 98.5 57 SER B O 1
ATOM 1403 N N . PHE B 1 58 ? -9.945 13.406 13.477 1 98.69 58 PHE B N 1
ATOM 1404 C CA . PHE B 1 58 ? -9.266 14.25 12.5 1 98.69 58 PHE B CA 1
ATOM 1405 C C . PHE B 1 58 ? -9.523 13.75 11.078 1 98.69 58 PHE B C 1
ATOM 1407 O O . PHE B 1 58 ? -9.859 14.539 10.195 1 98.69 58 PHE B O 1
ATOM 1414 N N . LEU B 1 59 ? -9.406 12.445 10.844 1 98.75 59 LEU B N 1
ATOM 1415 C CA . LEU B 1 59 ? -9.586 11.836 9.523 1 98.75 59 LEU B CA 1
ATOM 1416 C C . LEU B 1 59 ? -11.016 12.023 9.039 1 98.75 59 LEU B C 1
ATOM 1418 O O . LEU B 1 59 ? -11.258 12.172 7.84 1 98.75 59 LEU B O 1
ATOM 1422 N N . ASP B 1 60 ? -11.961 12.039 9.984 1 98.44 60 ASP B N 1
ATOM 1423 C CA . ASP B 1 60 ? -13.367 12.227 9.648 1 98.44 60 ASP B CA 1
ATOM 1424 C C . ASP B 1 60 ? -13.602 13.594 9.008 1 98.44 60 ASP B C 1
ATOM 1426 O O . ASP B 1 60 ? -14.609 13.797 8.312 1 98.44 60 ASP B O 1
ATOM 1430 N N . LYS B 1 61 ? -12.711 14.516 9.227 1 98.19 61 LYS B N 1
ATOM 1431 C CA . LYS B 1 61 ? -12.828 15.867 8.68 1 98.19 61 LYS B CA 1
ATOM 1432 C C . LYS B 1 61 ? -12.047 16 7.375 1 98.19 61 LYS B C 1
ATOM 1434 O O . LYS B 1 61 ? -12.133 17.031 6.703 1 98.19 61 LYS B O 1
ATOM 1439 N N . CYS B 1 62 ? -11.273 15.047 7.07 1 98.75 62 CYS B N 1
ATOM 1440 C CA . CYS B 1 62 ? -10.477 15.047 5.852 1 98.75 62 CYS B CA 1
ATOM 1441 C C . CYS B 1 62 ? -11.234 14.406 4.699 1 98.75 62 CYS B C 1
ATOM 1443 O O . CYS B 1 62 ? -12.281 13.781 4.91 1 98.75 62 CYS B O 1
ATOM 1445 N N . SER B 1 63 ? -10.797 14.656 3.525 1 98.81 63 SER B N 1
ATOM 1446 C CA . SER B 1 63 ? -11.219 13.875 2.365 1 98.81 63 SER B CA 1
ATOM 1447 C C . SER B 1 63 ? -10.258 12.727 2.098 1 98.81 63 SER B C 1
ATOM 1449 O O . SER B 1 63 ? -9.094 12.945 1.758 1 98.81 63 SER B O 1
ATOM 1451 N N . ILE B 1 64 ? -10.727 11.531 2.217 1 98.81 64 ILE B N 1
ATOM 1452 C CA . ILE B 1 64 ? -9.906 10.352 1.984 1 98.81 64 ILE B CA 1
ATOM 1453 C C . ILE B 1 64 ? -9.953 9.969 0.506 1 98.81 64 ILE B C 1
ATOM 1455 O O . ILE B 1 64 ? -11.031 9.875 -0.081 1 98.81 64 ILE B O 1
ATOM 1459 N N . VAL B 1 65 ? -8.875 9.805 -0.125 1 98.81 65 VAL B N 1
ATOM 1460 C CA . VAL B 1 65 ? -8.797 9.398 -1.525 1 98.81 65 VAL B CA 1
ATOM 1461 C C . VAL B 1 65 ? -8.539 7.895 -1.617 1 98.81 65 VAL B C 1
ATOM 1463 O O . VAL B 1 65 ? -7.52 7.402 -1.127 1 98.81 65 VAL B O 1
ATOM 1466 N N . GLU B 1 66 ? -9.445 7.227 -2.275 1 98.81 66 GLU B N 1
ATOM 1467 C CA . GLU B 1 66 ? -9.32 5.781 -2.455 1 98.81 66 GLU B CA 1
ATOM 1468 C C . GLU B 1 66 ? -8.328 5.441 -3.559 1 98.81 66 GLU B C 1
ATOM 1470 O O . GLU B 1 66 ? -8.086 6.254 -4.457 1 98.81 66 GLU B O 1
ATOM 1475 N N . LEU B 1 67 ? -7.727 4.262 -3.443 1 98.81 67 LEU B N 1
ATOM 1476 C CA . LEU B 1 67 ? -6.824 3.773 -4.48 1 98.81 67 LEU B CA 1
ATOM 1477 C C . LEU B 1 67 ? -7.602 3.32 -5.711 1 98.81 67 LEU B C 1
ATOM 1479 O O . LEU B 1 67 ? -8.023 2.164 -5.793 1 98.81 67 LEU B O 1
ATOM 1483 N N . SER B 1 68 ? -7.762 4.191 -6.648 1 98.38 68 SER B N 1
ATOM 1484 C CA . SER B 1 68 ? -8.461 3.883 -7.891 1 98.38 68 SER B CA 1
ATOM 1485 C C . SER B 1 68 ? -7.52 3.258 -8.914 1 98.38 68 SER B C 1
ATOM 1487 O O . SER B 1 68 ? -6.297 3.326 -8.766 1 98.38 68 SER B O 1
ATOM 1489 N N . PRO B 1 69 ? -8.133 2.643 -9.969 1 98 69 PRO B N 1
ATOM 1490 C CA . PRO B 1 69 ? -7.277 2.119 -11.031 1 98 69 PRO B CA 1
ATOM 1491 C C . PRO B 1 69 ? -6.387 3.193 -11.656 1 98 69 PRO B C 1
ATOM 1493 O O . PRO B 1 69 ? -5.242 2.916 -12.016 1 98 69 PRO B O 1
ATOM 1496 N N . ALA B 1 70 ? -6.922 4.398 -11.773 1 98.25 70 ALA B N 1
ATOM 1497 C CA . ALA B 1 70 ? -6.133 5.492 -12.336 1 98.25 70 ALA B CA 1
ATOM 1498 C C . ALA B 1 70 ? -4.934 5.816 -11.445 1 98.25 70 ALA B C 1
ATOM 1500 O O . ALA B 1 70 ? -3.82 6 -11.945 1 98.25 70 ALA B O 1
ATOM 1501 N N . ILE B 1 71 ? -5.125 5.895 -10.18 1 98.44 71 ILE B N 1
ATOM 1502 C CA . ILE B 1 71 ? -4.043 6.191 -9.242 1 98.44 71 ILE B CA 1
ATOM 1503 C C . ILE B 1 71 ? -3.045 5.035 -9.227 1 98.44 71 ILE B C 1
ATOM 1505 O O . ILE B 1 71 ? -1.833 5.258 -9.164 1 98.44 71 ILE B O 1
ATOM 1509 N N . ARG B 1 72 ? -3.551 3.832 -9.305 1 98.62 72 ARG B N 1
ATOM 1510 C CA . ARG B 1 72 ? -2.699 2.648 -9.336 1 98.62 72 ARG B CA 1
ATOM 1511 C C . ARG B 1 72 ? -1.73 2.705 -10.516 1 98.62 72 ARG B C 1
ATOM 1513 O O . ARG B 1 72 ? -0.54 2.426 -10.359 1 98.62 72 ARG B O 1
ATOM 1520 N N . LYS B 1 73 ? -2.246 3.047 -11.648 1 97.56 73 LYS B N 1
ATOM 1521 C CA . LYS B 1 73 ? -1.414 3.146 -12.844 1 97.56 73 LYS B CA 1
ATOM 1522 C C . LYS B 1 73 ? -0.3 4.172 -12.656 1 97.56 73 LYS B C 1
ATOM 1524 O O . LYS B 1 73 ? 0.857 3.908 -12.984 1 97.56 73 LYS B O 1
ATOM 1529 N N . VAL B 1 74 ? -0.625 5.328 -12.117 1 96.94 74 VAL B N 1
ATOM 1530 C CA . VAL B 1 74 ? 0.364 6.379 -11.883 1 96.94 74 VAL B CA 1
ATOM 1531 C C . VAL B 1 74 ? 1.395 5.895 -10.867 1 96.94 74 VAL B C 1
ATOM 1533 O O . VAL B 1 74 ? 2.592 6.156 -11.016 1 96.94 74 VAL B O 1
ATOM 1536 N N . ALA B 1 75 ? 0.934 5.195 -9.82 1 97.75 75 ALA B N 1
ATOM 1537 C CA . ALA B 1 75 ? 1.84 4.672 -8.805 1 97.75 75 ALA B CA 1
ATOM 1538 C C . ALA B 1 75 ? 2.846 3.699 -9.414 1 97.75 75 ALA B C 1
ATOM 1540 O O . ALA B 1 75 ? 4.027 3.713 -9.062 1 97.75 75 ALA B O 1
ATOM 1541 N N . ILE B 1 76 ? 2.363 2.846 -10.312 1 97.44 76 ILE B N 1
ATOM 1542 C CA . ILE B 1 76 ? 3.229 1.896 -11 1 97.44 76 ILE B CA 1
ATOM 1543 C C . ILE B 1 76 ? 4.301 2.652 -11.789 1 97.44 76 ILE B C 1
ATOM 1545 O O . ILE B 1 76 ? 5.488 2.336 -11.688 1 97.44 76 ILE B O 1
ATOM 1549 N N . ASP B 1 77 ? 3.893 3.678 -12.508 1 95 77 ASP B N 1
ATOM 1550 C CA . ASP B 1 77 ? 4.82 4.465 -13.312 1 95 77 ASP B CA 1
ATOM 1551 C C . ASP B 1 77 ? 5.852 5.168 -12.43 1 95 77 ASP B C 1
ATOM 1553 O O . ASP B 1 77 ? 7.043 5.191 -12.75 1 95 77 ASP B O 1
ATOM 1557 N N . ILE B 1 78 ? 5.418 5.727 -11.367 1 95.38 78 ILE B N 1
ATOM 1558 C CA . ILE B 1 78 ? 6.312 6.41 -10.445 1 95.38 78 ILE B CA 1
ATOM 1559 C C . ILE B 1 78 ? 7.348 5.426 -9.906 1 95.38 78 ILE B C 1
ATOM 1561 O O . ILE B 1 78 ? 8.547 5.715 -9.891 1 95.38 78 ILE B O 1
ATOM 1565 N N . ARG B 1 79 ? 6.887 4.312 -9.492 1 94.94 79 ARG B N 1
ATOM 1566 C CA . ARG B 1 79 ? 7.77 3.344 -8.852 1 94.94 79 ARG B CA 1
ATOM 1567 C C . ARG B 1 79 ? 8.781 2.783 -9.844 1 94.94 79 ARG B C 1
ATOM 1569 O O . ARG B 1 79 ? 9.906 2.436 -9.469 1 94.94 79 ARG B O 1
ATOM 1576 N N . LYS B 1 80 ? 8.445 2.715 -11.141 1 93.31 80 LYS B N 1
ATOM 1577 C CA . LYS B 1 80 ? 9.352 2.238 -12.18 1 93.31 80 LYS B CA 1
ATOM 1578 C C . LYS B 1 80 ? 10.555 3.162 -12.328 1 93.31 80 LYS B C 1
ATOM 1580 O O . LYS B 1 80 ? 11.641 2.723 -12.727 1 93.31 80 LYS B O 1
ATOM 1585 N N . THR B 1 81 ? 10.305 4.375 -12.023 1 89.5 81 THR B N 1
ATOM 1586 C CA . THR B 1 81 ? 11.32 5.359 -12.367 1 89.5 81 THR B CA 1
ATOM 1587 C C . THR B 1 81 ? 11.961 5.934 -11.102 1 89.5 81 THR B C 1
ATOM 1589 O O . THR B 1 81 ? 13.055 6.504 -11.156 1 89.5 81 THR B O 1
ATOM 1592 N N . GLN B 1 82 ? 11.164 5.781 -10.055 1 89.31 82 GLN B N 1
ATOM 1593 C CA . GLN B 1 82 ? 11.641 6.32 -8.781 1 89.31 82 GLN B CA 1
ATOM 1594 C C . GLN B 1 82 ? 11.883 5.203 -7.77 1 89.31 82 GLN B C 1
ATOM 1596 O O . GLN B 1 82 ? 11.188 4.188 -7.785 1 89.31 82 GLN B O 1
ATOM 1601 N N . ASN B 1 83 ? 12.867 5.195 -7.008 1 87.38 83 ASN B N 1
ATOM 1602 C CA . ASN B 1 83 ? 13.18 4.195 -5.988 1 87.38 83 ASN B CA 1
ATOM 1603 C C . ASN B 1 83 ? 12.352 4.41 -4.727 1 87.38 83 ASN B C 1
ATOM 1605 O O . ASN B 1 83 ? 12.898 4.504 -3.627 1 87.38 83 ASN B O 1
ATOM 1609 N N . LEU B 1 84 ? 10.953 4.508 -4.844 1 93.56 84 LEU B N 1
ATOM 1610 C CA . LEU B 1 84 ? 10.047 4.656 -3.707 1 93.56 84 LEU B CA 1
ATOM 1611 C C . LEU B 1 84 ? 9.398 3.322 -3.348 1 93.56 84 LEU B C 1
ATOM 1613 O O . LEU B 1 84 ? 9.156 2.488 -4.223 1 93.56 84 LEU B O 1
ATOM 1617 N N . LYS B 1 85 ? 9.078 3.197 -2.139 1 96.31 85 LYS B N 1
ATOM 1618 C CA . LYS B 1 85 ? 8.297 2.049 -1.686 1 96.31 85 LYS B CA 1
ATOM 1619 C C . LYS B 1 85 ? 6.848 2.143 -2.16 1 96.31 85 LYS B C 1
ATOM 1621 O O . LYS B 1 85 ? 6.395 3.211 -2.58 1 96.31 85 LYS B O 1
ATOM 1626 N N . VAL B 1 86 ? 6.133 1.083 -2.092 1 98.06 86 VAL B N 1
ATOM 1627 C CA . VAL B 1 86 ? 4.781 0.985 -2.625 1 98.06 86 VAL B CA 1
ATOM 1628 C C . VAL B 1 86 ? 3.885 2.023 -1.955 1 98.06 86 VAL B C 1
ATOM 1630 O O . VAL B 1 86 ? 3.229 2.818 -2.635 1 98.06 86 VAL B O 1
ATOM 1633 N N . PRO B 1 87 ? 3.896 2.127 -0.595 1 98.44 87 PRO B N 1
ATOM 1634 C CA . PRO B 1 87 ? 3.016 3.125 0.018 1 98.44 87 PRO B CA 1
ATOM 1635 C C . PRO B 1 87 ? 3.34 4.551 -0.425 1 98.44 87 PRO B C 1
ATOM 1637 O O . PRO B 1 87 ? 2.438 5.305 -0.799 1 98.44 87 PRO B O 1
ATOM 1640 N N . ASP B 1 88 ? 4.59 4.855 -0.49 1 97.75 88 ASP B N 1
ATOM 1641 C CA . ASP B 1 88 ? 5.004 6.199 -0.877 1 97.75 88 ASP B CA 1
ATOM 1642 C C . ASP B 1 88 ? 4.672 6.48 -2.342 1 97.75 88 ASP B C 1
ATOM 1644 O O . ASP B 1 88 ? 4.277 7.594 -2.693 1 97.75 88 ASP B O 1
ATOM 1648 N N . SER B 1 89 ? 4.801 5.488 -3.189 1 97.38 89 SER B N 1
ATOM 1649 C CA . SER B 1 89 ? 4.453 5.637 -4.598 1 97.38 89 SER B CA 1
ATOM 1650 C C . SER B 1 89 ? 2.965 5.918 -4.773 1 97.38 89 SER B C 1
ATOM 1652 O O . SER B 1 89 ? 2.576 6.738 -5.605 1 97.38 89 SER B O 1
ATOM 1654 N N . ILE B 1 90 ? 2.137 5.25 -3.998 1 98.56 90 ILE B N 1
ATOM 1655 C CA . ILE B 1 90 ? 0.693 5.438 -4.082 1 98.56 90 ILE B CA 1
ATOM 1656 C C . ILE B 1 90 ? 0.327 6.84 -3.596 1 98.56 90 ILE B C 1
ATOM 1658 O O . ILE B 1 90 ? -0.509 7.516 -4.203 1 98.56 90 ILE B O 1
ATOM 1662 N N . ILE B 1 91 ? 0.966 7.234 -2.527 1 98.5 91 ILE B N 1
ATOM 1663 C CA . ILE B 1 91 ? 0.677 8.555 -1.977 1 98.5 91 ILE B CA 1
ATOM 1664 C C . ILE B 1 91 ? 1.094 9.633 -2.975 1 98.5 91 ILE B C 1
ATOM 1666 O O . ILE B 1 91 ? 0.334 10.562 -3.244 1 98.5 91 ILE B O 1
ATOM 1670 N N . ALA B 1 92 ? 2.244 9.516 -3.551 1 97.81 92 ALA B N 1
ATOM 1671 C CA . ALA B 1 92 ? 2.684 10.453 -4.582 1 97.81 92 ALA B CA 1
ATOM 1672 C C . ALA B 1 92 ? 1.732 10.445 -5.773 1 97.81 92 ALA B C 1
ATOM 1674 O O . ALA B 1 92 ? 1.358 11.5 -6.285 1 97.81 92 ALA B O 1
ATOM 1675 N N . ALA B 1 93 ? 1.353 9.273 -6.223 1 97.75 93 ALA B N 1
ATOM 1676 C CA . ALA B 1 93 ? 0.428 9.125 -7.344 1 97.75 93 ALA B CA 1
ATOM 1677 C C . ALA B 1 93 ? -0.912 9.789 -7.039 1 97.75 93 ALA B C 1
ATOM 1679 O O . ALA B 1 93 ? -1.551 10.344 -7.934 1 97.75 93 ALA B O 1
ATOM 1680 N N . THR B 1 94 ? -1.328 9.656 -5.801 1 98.44 94 THR B N 1
ATOM 1681 C CA . THR B 1 94 ? -2.578 10.281 -5.379 1 98.44 94 THR B CA 1
ATOM 1682 C C . THR B 1 94 ? -2.51 11.797 -5.555 1 98.44 94 THR B C 1
ATOM 1684 O O . THR B 1 94 ? -3.426 12.398 -6.113 1 98.44 94 THR B O 1
ATOM 1687 N N . SER B 1 95 ? -1.42 12.375 -5.09 1 98.12 95 SER B N 1
ATOM 1688 C CA . SER B 1 95 ? -1.232 13.82 -5.254 1 98.12 95 SER B CA 1
ATOM 1689 C C . SER B 1 95 ? -1.272 14.211 -6.727 1 98.12 95 SER B C 1
ATOM 1691 O O . SER B 1 95 ? -1.985 15.148 -7.105 1 98.12 95 SER B O 1
ATOM 1693 N N . GLU B 1 96 ? -0.566 13.547 -7.543 1 96.81 96 GLU B N 1
ATOM 1694 C CA . GLU B 1 96 ? -0.518 13.828 -8.977 1 96.81 96 GLU B CA 1
ATOM 1695 C C . GLU B 1 96 ? -1.902 13.719 -9.602 1 96.81 96 GLU B C 1
ATOM 1697 O O . GLU B 1 96 ? -2.289 14.562 -10.414 1 96.81 96 GLU B O 1
ATOM 1702 N N . HIS B 1 97 ? -2.615 12.727 -9.227 1 96.81 97 HIS B N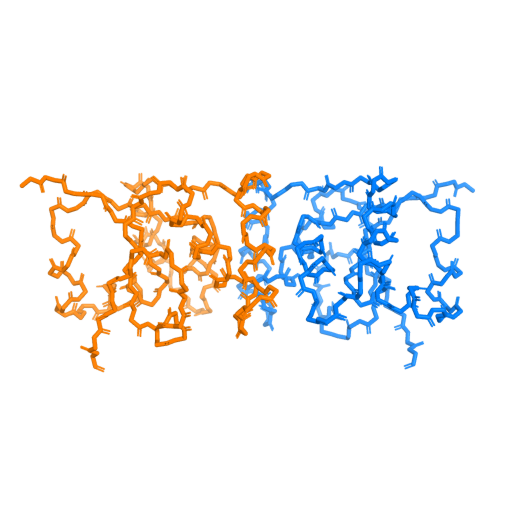 1
ATOM 1703 C CA . HIS B 1 97 ? -3.91 12.438 -9.836 1 96.81 97 HIS B CA 1
ATOM 1704 C C . HIS B 1 97 ? -4.938 13.508 -9.477 1 96.81 97 HIS B C 1
ATOM 1706 O O . HIS B 1 97 ? -5.684 13.969 -10.344 1 96.81 97 HIS B O 1
ATOM 1712 N N . ILE B 1 98 ? -4.992 13.891 -8.227 1 97 98 ILE B N 1
ATOM 1713 C CA . ILE B 1 98 ? -6.043 14.805 -7.797 1 97 98 ILE B CA 1
ATOM 1714 C C . ILE B 1 98 ? -5.602 16.25 -8.047 1 97 98 ILE B C 1
ATOM 1716 O O . ILE B 1 98 ? -6.414 17.172 -7.973 1 97 98 ILE B O 1
ATOM 1720 N N . GLY B 1 99 ? -4.301 16.438 -8.188 1 96.44 99 GLY B N 1
ATOM 1721 C CA . GLY B 1 99 ? -3.783 17.734 -8.586 1 96.44 99 GLY B CA 1
ATOM 1722 C C . GLY B 1 99 ? -3.555 18.672 -7.414 1 96.44 99 GLY B C 1
ATOM 1723 O O . GLY B 1 99 ? -3.568 19.891 -7.574 1 96.44 99 GLY B O 1
ATOM 1724 N N . PHE B 1 100 ? -3.457 18.156 -6.168 1 97.5 100 PHE B N 1
ATOM 1725 C CA . PHE B 1 100 ? -3.174 18.969 -4.988 1 97.5 100 PHE B CA 1
ATOM 1726 C C . PHE B 1 100 ? -1.738 18.75 -4.52 1 97.5 100 PHE B C 1
ATOM 1728 O O . PHE B 1 100 ? -1.193 17.656 -4.648 1 97.5 100 PHE B O 1
ATOM 1735 N N . PRO B 1 101 ? -1.032 19.75 -4.008 1 97.56 101 PRO B N 1
ATOM 1736 C CA . PRO B 1 101 ? 0.348 19.578 -3.545 1 97.56 101 PRO B CA 1
ATOM 1737 C C . PRO B 1 101 ? 0.48 18.547 -2.432 1 97.56 101 PRO B C 1
ATOM 1739 O O . PRO B 1 101 ? -0.357 18.5 -1.527 1 97.56 101 PRO B O 1
ATOM 1742 N N . LEU B 1 102 ? 1.447 17.75 -2.605 1 98.19 102 LEU B N 1
ATOM 1743 C CA . LEU B 1 102 ? 1.826 16.828 -1.543 1 98.19 102 LEU B CA 1
ATOM 1744 C C . LEU B 1 102 ? 2.67 17.516 -0.485 1 98.19 102 LEU B C 1
ATOM 1746 O O . LEU B 1 102 ? 3.732 18.062 -0.792 1 98.19 102 LEU B O 1
ATOM 1750 N N . VAL B 1 103 ? 2.201 17.5 0.733 1 98.25 103 VAL B N 1
ATOM 1751 C CA . VAL B 1 103 ? 2.971 18.078 1.831 1 98.25 103 VAL B CA 1
ATOM 1752 C C . VAL B 1 103 ? 3.549 16.969 2.699 1 98.25 103 VAL B C 1
ATOM 1754 O O . VAL B 1 103 ? 2.814 16.109 3.182 1 98.25 103 VAL B O 1
ATOM 1757 N N . THR B 1 104 ? 4.812 17.016 2.832 1 97.94 104 THR B N 1
ATOM 1758 C CA . THR B 1 104 ? 5.512 15.93 3.504 1 97.94 104 THR B CA 1
ATOM 1759 C C . THR B 1 104 ? 6.75 16.438 4.23 1 97.94 104 THR B C 1
ATOM 1761 O O . THR B 1 104 ? 7.227 17.547 3.953 1 97.94 104 THR B O 1
ATOM 1764 N N . MET B 1 105 ? 7.172 15.711 5.223 1 97.38 105 MET B N 1
ATOM 1765 C CA . MET B 1 105 ? 8.43 15.977 5.918 1 97.38 105 MET B CA 1
ATOM 1766 C C . MET B 1 105 ? 9.43 14.852 5.68 1 97.38 105 MET B C 1
ATOM 1768 O O . MET B 1 105 ? 10.383 14.695 6.441 1 97.38 105 MET B O 1
ATOM 1772 N N . ASP B 1 106 ? 9.18 13.992 4.734 1 95.25 106 ASP B N 1
ATOM 1773 C CA . ASP B 1 106 ? 10.031 12.875 4.316 1 95.25 106 ASP B CA 1
ATOM 1774 C C . ASP B 1 106 ? 10.82 13.227 3.055 1 95.25 106 ASP B C 1
ATOM 1776 O O . ASP B 1 106 ? 10.242 13.359 1.973 1 95.25 106 ASP B O 1
ATOM 1780 N N . SER B 1 107 ? 12.117 13.219 3.1 1 93.38 107 SER B N 1
ATOM 1781 C CA . SER B 1 107 ? 12.984 13.641 2.006 1 93.38 107 SER B CA 1
ATOM 1782 C C . SER B 1 107 ? 13.031 12.602 0.896 1 93.38 107 SER B C 1
ATOM 1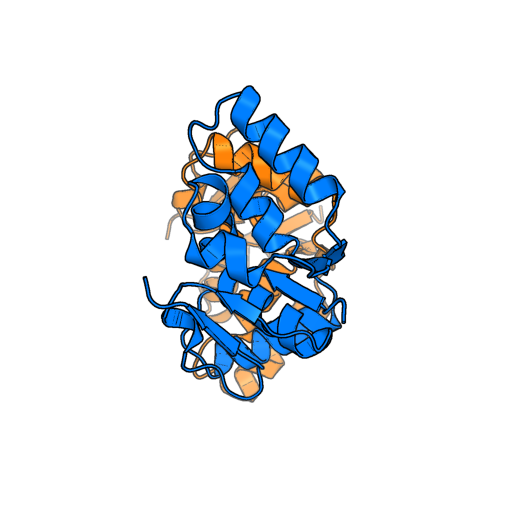784 O O . SER B 1 107 ? 13.523 12.875 -0.201 1 93.38 107 SER B O 1
ATOM 1786 N N . ASP B 1 108 ? 12.438 11.438 1.127 1 91.06 108 ASP B N 1
ATOM 1787 C CA . ASP B 1 108 ? 12.383 10.406 0.096 1 91.06 108 ASP B CA 1
ATOM 1788 C C . ASP B 1 108 ? 11.578 10.883 -1.114 1 91.06 108 ASP B C 1
ATOM 1790 O O . ASP B 1 108 ? 11.797 10.414 -2.234 1 91.06 108 ASP B O 1
ATOM 1794 N N . PHE B 1 109 ? 10.672 11.859 -0.897 1 93.69 109 PHE B N 1
ATOM 1795 C CA . PHE B 1 109 ? 9.797 12.336 -1.962 1 93.69 109 PHE B CA 1
ATOM 1796 C C . PHE B 1 109 ? 10.5 13.391 -2.807 1 93.69 109 PHE B C 1
ATOM 1798 O O . PHE B 1 109 ? 9.984 13.797 -3.854 1 93.69 109 PHE B O 1
ATOM 1805 N N . GLU B 1 110 ? 11.594 13.883 -2.404 1 86.81 110 GLU B N 1
ATOM 1806 C CA . GLU B 1 110 ? 12.258 15 -3.055 1 86.81 110 GLU B CA 1
ATOM 1807 C C . GLU B 1 110 ? 12.57 14.688 -4.516 1 86.81 110 GLU B C 1
ATOM 1809 O O . GLU B 1 110 ? 12.586 15.586 -5.359 1 86.81 110 GLU B O 1
ATOM 1814 N N . LYS B 1 111 ? 12.719 13.539 -5.008 1 77.25 111 LYS B N 1
ATOM 1815 C CA . LYS B 1 111 ? 13.164 13.195 -6.352 1 77.25 111 LYS B CA 1
ATOM 1816 C C . LYS B 1 111 ? 11.984 12.969 -7.289 1 77.25 111 LYS B C 1
ATOM 1818 O O . LYS B 1 111 ? 12.164 12.602 -8.453 1 77.25 111 LYS B O 1
ATOM 1823 N N . LEU B 1 112 ? 10.789 13.242 -6.727 1 85.31 112 LEU B N 1
ATOM 1824 C CA . LEU B 1 112 ? 9.648 12.906 -7.574 1 85.31 112 LEU B CA 1
ATOM 1825 C C . LEU B 1 112 ? 9.383 14.016 -8.586 1 85.31 112 LEU B C 1
ATOM 1827 O O . LEU B 1 112 ? 9.047 15.141 -8.211 1 85.31 112 LEU B O 1
ATOM 1831 N N . PRO B 1 113 ? 9.484 13.539 -9.883 1 72.62 113 PRO B N 1
ATOM 1832 C CA . PRO B 1 113 ? 9.148 14.484 -10.953 1 72.62 113 PRO B CA 1
ATOM 1833 C C . PRO B 1 113 ? 7.645 14.617 -11.172 1 72.62 113 PRO B C 1
ATOM 1835 O O . PRO B 1 113 ? 6.883 13.719 -10.805 1 72.62 113 PRO B O 1
ATOM 1838 N N . ASP B 1 114 ? 7.031 15.852 -11.32 1 77.88 114 ASP B N 1
ATOM 1839 C CA . ASP B 1 114 ? 5.688 16.109 -11.828 1 77.88 114 ASP B CA 1
ATOM 1840 C C . ASP B 1 114 ? 4.684 16.219 -10.688 1 77.88 114 ASP B C 1
ATOM 1842 O O . ASP B 1 114 ? 3.475 16.109 -10.898 1 77.88 114 ASP B O 1
ATOM 1846 N N . ILE B 1 115 ? 5.227 16.078 -9.477 1 84.25 115 ILE B N 1
ATOM 1847 C CA . ILE B 1 115 ? 4.316 16.328 -8.359 1 84.25 115 ILE B CA 1
ATOM 1848 C C . ILE B 1 115 ? 4.609 17.703 -7.754 1 84.25 115 ILE B C 1
ATOM 1850 O O . ILE B 1 115 ? 5.758 18.141 -7.73 1 84.25 115 ILE B O 1
ATOM 1854 N N . ASP B 1 116 ? 3.598 18.406 -7.461 1 92.81 116 ASP B N 1
ATOM 1855 C CA . ASP B 1 116 ? 3.756 19.609 -6.648 1 92.81 116 ASP B CA 1
ATOM 1856 C C . ASP B 1 116 ? 4.078 19.25 -5.199 1 92.81 116 ASP B C 1
ATOM 1858 O O . ASP B 1 116 ? 3.184 18.906 -4.422 1 92.81 116 ASP B O 1
ATOM 1862 N N . LEU B 1 117 ? 5.297 19.359 -4.898 1 95.69 117 LEU B N 1
ATOM 1863 C CA . LEU B 1 117 ? 5.789 18.875 -3.611 1 95.69 117 LEU B CA 1
ATOM 1864 C C . LEU B 1 117 ? 6.117 20.047 -2.689 1 95.69 117 LEU B C 1
ATOM 1866 O O . LEU B 1 117 ? 6.781 21 -3.102 1 95.69 117 LEU B O 1
ATOM 1870 N N . ILE B 1 118 ? 5.586 20 -1.526 1 96.19 118 ILE B N 1
ATOM 1871 C CA . ILE B 1 118 ? 5.973 20.906 -0.447 1 96.19 118 ILE B CA 1
ATOM 1872 C C . ILE B 1 118 ? 6.691 20.125 0.649 1 96.19 118 ILE B C 1
ATOM 1874 O O . ILE B 1 118 ? 6.047 19.453 1.462 1 96.19 118 ILE B O 1
ATOM 1878 N N . LEU B 1 119 ? 8.016 20.172 0.584 1 95.75 119 LEU B N 1
ATOM 1879 C CA . LEU B 1 119 ? 8.844 19.484 1.563 1 95.75 119 LEU B CA 1
ATOM 1880 C C . LEU B 1 119 ? 9.172 20.391 2.74 1 95.75 119 LEU B C 1
ATOM 1882 O O . LEU B 1 119 ? 9.766 21.469 2.557 1 95.75 119 LEU B O 1
ATOM 1886 N N . LEU B 1 120 ? 8.758 19.969 3.912 1 95.62 120 LEU B N 1
ATOM 1887 C CA . LEU B 1 120 ? 9.047 20.75 5.109 1 95.62 120 LEU B CA 1
ATOM 1888 C C . LEU B 1 120 ? 10.281 20.219 5.824 1 95.62 120 LEU B C 1
ATOM 1890 O O . LEU B 1 120 ? 10.445 19 5.965 1 95.62 120 LEU B O 1
ATOM 1894 N N . GLU B 1 121 ? 11.336 21.062 6 1 84.69 121 GLU B N 1
ATOM 1895 C CA . GLU B 1 121 ? 12.547 20.703 6.727 1 84.69 121 GLU B CA 1
ATOM 1896 C C . GLU B 1 121 ? 12.43 21.047 8.211 1 84.69 121 GLU B C 1
ATOM 1898 O O . GLU B 1 121 ? 11.945 22.125 8.562 1 84.69 121 GLU B O 1
ATOM 1903 N N . TYR B 1 122 ? 12.484 19.828 8.969 1 74.81 122 TYR B N 1
ATOM 1904 C CA . TYR B 1 122 ? 12.469 20.047 10.414 1 74.81 122 TYR B CA 1
ATOM 1905 C C . TYR B 1 122 ? 13.711 19.469 11.07 1 74.81 122 TYR B C 1
ATOM 1907 O O . TYR B 1 122 ? 14.25 18.453 10.609 1 74.81 122 TYR B O 1
#

=== Feature glossary ===
A reading guide for the features in this record.

Start from the sequence.

  · This is the polypeptide sequence — one letter per residue, N-terminus first. Length ranges from a few dozen residues for small domains to over a thousand for large multi-domain proteins.

Fold it, and you get atomic coordinates and the backbone conformation that goes with them.

  · Structure coordinates are given as an mmCIF _atom_site loop: one row per atom with element, residue name, chain id, sequence number, and x/y/z position in Å. Only the four main-chain atoms per residue are included here; side chains are omitted to keep the record compact.

  · Backbone dihedral angles. Every residue except chain termini has a φ (preceding-C → N → Cα → C) and a ψ (N → Cα → C → next-N). They are reported in degrees following the IUPAC sign convention. Secondary structure is essentially a statement about which (φ, ψ) basin each residue occupies.

  · The SS8 string is DSSP's per-residue secondary-structure call. α-helix (H) means an i→i+4 H-bond ladder; β-strand (E) means the residue participates in a β-sheet; 3₁₀ (G) and π (I) are tighter and wider helices; T/S are turns/bends; '-' is loop.

  · SS3 is a coarse helix/strand/coil call (letters a/b/c) made by the P-SEA algorithm from inter-Cα distances and dihedrals. It is less detailed than DSSP but needs only Cα positions.

Summarize the fold with a handful of shape descriptors and a per-residue structural alphabet.

  · Radius of gyration (Rg) is the root-mean-square distance of Cα atoms from their centroid — a single number for overall size and compactness. A globular domain of N residues has Rg ≈ 2.2·N^0.38 Å; an extended or disordered chain has a much larger Rg. The Cα contact count is the number of residue pairs whose Cα atoms are within 8 Å and are more than four positions apart in sequence — a standard proxy for tertiary packing density. The bounding box is the smallest axis-aligned box enclosing all Cα atoms.

  · The Foldseek 3Di string encodes local tertiary geometry as a 20-letter alphabet — one character per residue — derived from the relative positions of nearby Cα atoms. Unlike the amino-acid sequence, 3Di is a direct function of the 3D structure, so two proteins with the same fold have similar 3Di strings even at low sequence identity.

  · Solvent-accessible surface area (SASA) is the area in Å² traced out by the centre of a 1.4 Å probe sphere (a water molecule) rolled over the protein's van der Waals surface (Shrake–Rupley / Lee–Richards construction). Buried residues have near-zero SASA; fully exposed residues can exceed 200 Å². The total SASA scales roughly with the number of surface residues.

Ask how reliable the model is.

  · pLDDT (predicted Local Distance Difference Test) is AlphaFold's per-residue confidence score, ranging from 0 to 100. Values above 90 indicate high confidence (typically well-packed cores); 70–90 is confident; 50–70 low confidence; below 50 usually means the region is disordered or the prediction is unreliable there. AlphaFold stores pLDDT in the mmCIF B-factor column.

  · B-factor (Debye–Waller factor) reflects atomic displacement in the crystal lattice. It is an experimental observable (units Å²), not a prediction; low values mean the atom is pinned down, high values mean it moves or is heterogeneous across the crystal.

  · Predicted Aligned Error (PAE) is an AlphaFold confidence matrix: entry (i, j) is the expected error in the position of residue j, in ångströms, when the prediction is superimposed on the true structure at residue i. Low PAE within a block of residues means that block is internally rigid and well-predicted; high PAE between two blocks means their relative placement is uncertain even if each block individually is confident.

Place it in context: what it resembles, what it is annotated as, and how it looks.

  · Nearest PDB neighbors are the top structural matches found by Foldseek when searching this structure against the entire Protein Data Bank. Each hit reports a TM-score (0 to 1; >0.5 almost always implies the same fold) and an E-value. These are *structural* homologs — they may share no detectable sequence similarity.

  · Functional annotations link the protein to curated databases. InterPro entries identify conserved domains and families by matching the sequence against member-database signatures (Pfam, PROSITE, CDD, …). Gene Ontology (GO) terms describe molecular function, biolo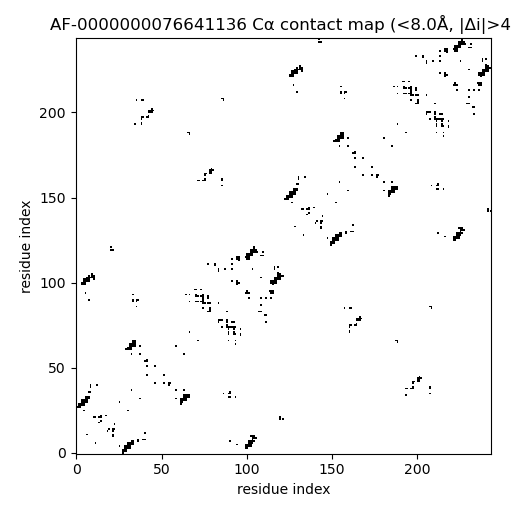gical process, and cellular component in a controlled vocabulary. CATH places the structure in a hierarchical fold classification (Class/Architecture/Topology/Homologous-superfamily). The organism is the source species.

  · Three diagnostic plots accompany the record. The Cα contact map visualizes the tertiary structure as a 2D adjacency matrix (8 Å cutoff, sequence-local contacts suppressed). The Ramachandran plot shows the distribution of backbone (φ, ψ) torsions, with points in the α and β basins reflecting secondary structure content. The PAE plot shows AlphaFold's inter-residue confidence as a color matrix.

  · Six rendered views show the 3D structure from the faces of a cube — i.e. along ±x, ±y, ±z. Rendering representation is drawn randomly per protein from cartoon (secondary-structure ribbons), sticks (backbone bonds), or molecular surface; coloring is either N→C rainbow (blue at the N-terminus through red at the C-terminus) or one color per chain.